Protein AF-A0A4P9X6G8-F1 (afdb_monomer)

pLDDT: mean 70.04, std 18.41, range [36.28, 94.75]

Nearest PDB structures (foldseek):
  6ixv-assembly3_C  TM=3.969E-01  e=9.602E+00  Homo sapiens

Foldseek 3Di:
DVVVVVVVVVVVLVVLLVVLVVLLVVLVVLLVVLPPPPPPDDDDPDDDPDDPPDCDDPVVVVVVNVVSVVSNVVSVVSNVVSVVSVVVSVVVVVVVVVVVVVVVVVVVVVVVVVVVVVVVVVVVVVVVVVVVVVVVVVVVVVVVVVVVPPDDDDDDDDPDDDDDDDPDDDDDDDDPDDPDDDDDDDDDDDDDDDDDDDDDD

Radius of gyration: 44.75 Å; Cα contacts (8 Å, |Δi|>4): 32; chains: 1; bounding box: 105×64×123 Å

Sequence (201 aa):
MAATSALVVEEDYNKRLDLEMDALEANLGTLLRAAQPTTTPSAPAAAGFARAAAAGPVLKAPLALEADRYQATVAASNLVRAAEQLLALTSELKEALVLNDFARLNGVLYRRAHATRQALAARARSAHALTATLGAVETLLAATTGSTGAGAGAIAGVQCMAAPPAPSPSPSPSAAADADADADAVMADADAPPPPSASTA

Structure (mmCIF, N/CA/C/O backbone):
data_AF-A0A4P9X6G8-F1
#
_entry.id   AF-A0A4P9X6G8-F1
#
loop_
_atom_site.group_PDB
_atom_site.id
_atom_site.type_symbol
_atom_site.label_atom_id
_atom_site.label_alt_id
_atom_site.label_comp_id
_atom_site.label_asym_id
_atom_site.label_entity_id
_atom_site.label_seq_id
_atom_site.pdbx_PDB_ins_code
_atom_site.Cartn_x
_atom_site.Cartn_y
_atom_site.Cartn_z
_atom_site.occupancy
_atom_site.B_iso_or_equiv
_atom_site.auth_seq_id
_atom_site.auth_comp_id
_atom_site.auth_asym_id
_atom_site.auth_atom_id
_atom_site.pdbx_PDB_model_num
ATOM 1 N N . MET A 1 1 ? -1.910 -10.323 -17.521 1.00 45.28 1 MET A N 1
ATOM 2 C CA . MET A 1 1 ? -2.049 -10.998 -16.213 1.00 45.28 1 MET A CA 1
ATOM 3 C C . MET A 1 1 ? -1.747 -10.111 -14.998 1.00 45.28 1 MET A C 1
ATOM 5 O O . MET A 1 1 ? -2.287 -10.407 -13.953 1.00 45.28 1 MET A O 1
ATOM 9 N N . ALA A 1 2 ? -0.986 -9.008 -15.091 1.00 48.62 2 ALA A N 1
ATOM 10 C CA . ALA A 1 2 ? -0.702 -8.153 -13.920 1.00 48.62 2 ALA A CA 1
ATOM 11 C C . ALA A 1 2 ? -1.894 -7.306 -13.401 1.00 48.62 2 ALA A C 1
ATOM 13 O O . ALA A 1 2 ? -1.936 -6.962 -12.226 1.00 48.62 2 ALA A O 1
ATOM 14 N N . ALA A 1 3 ? -2.869 -6.972 -14.257 1.00 47.41 3 ALA A N 1
ATOM 15 C CA . ALA A 1 3 ? -3.997 -6.109 -13.885 1.00 47.41 3 ALA A CA 1
ATOM 16 C C . ALA A 1 3 ? -5.021 -6.796 -12.964 1.00 47.41 3 ALA A C 1
ATOM 18 O O . ALA A 1 3 ? -5.602 -6.146 -12.105 1.00 47.41 3 ALA A O 1
ATOM 19 N N . THR A 1 4 ? -5.216 -8.110 -13.108 1.00 44.41 4 THR A N 1
ATOM 20 C CA . THR A 1 4 ? -6.119 -8.893 -12.254 1.00 44.41 4 THR A CA 1
ATOM 21 C C . THR A 1 4 ? -5.565 -9.067 -10.842 1.00 44.41 4 THR A C 1
ATOM 23 O O . THR A 1 4 ? -6.327 -8.999 -9.888 1.00 44.41 4 THR A O 1
ATOM 26 N N . SER A 1 5 ? -4.246 -9.212 -10.681 1.00 55.38 5 SER A N 1
ATOM 27 C CA . SER A 1 5 ? -3.618 -9.311 -9.356 1.00 55.38 5 SER A CA 1
ATOM 28 C C . SER A 1 5 ? -3.676 -7.998 -8.571 1.00 55.38 5 SER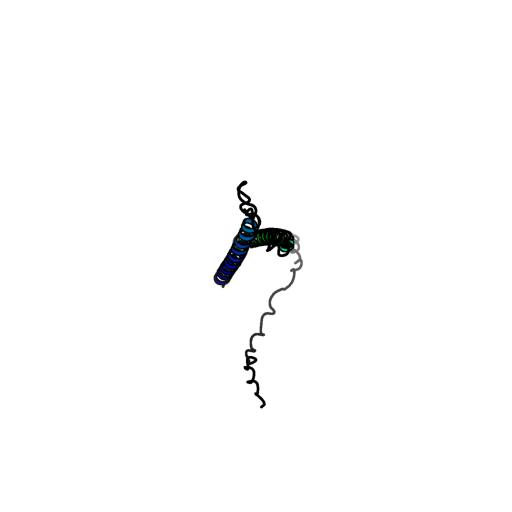 A C 1
ATOM 30 O O . SER A 1 5 ? -3.867 -8.031 -7.364 1.00 55.38 5 SER A O 1
ATOM 32 N N . ALA A 1 6 ? -3.557 -6.844 -9.237 1.00 58.62 6 ALA A N 1
ATOM 33 C CA . ALA A 1 6 ? -3.657 -5.540 -8.573 1.00 58.62 6 ALA A CA 1
ATOM 34 C C . ALA A 1 6 ? -5.071 -5.260 -8.031 1.00 58.62 6 ALA A C 1
ATOM 36 O O . ALA A 1 6 ? -5.212 -4.732 -6.934 1.00 58.62 6 ALA A O 1
ATOM 37 N N . LEU A 1 7 ? -6.101 -5.673 -8.776 1.00 59.59 7 LEU A N 1
ATOM 38 C CA . LEU A 1 7 ? -7.505 -5.488 -8.402 1.00 59.59 7 LEU A CA 1
ATOM 39 C C . LEU A 1 7 ? -7.901 -6.366 -7.202 1.00 59.59 7 LEU A C 1
ATOM 41 O O . LEU A 1 7 ? -8.580 -5.898 -6.298 1.00 59.59 7 LEU A O 1
ATOM 45 N N . VAL A 1 8 ? -7.404 -7.608 -7.147 1.00 61.12 8 VAL A N 1
ATOM 46 C CA . VAL A 1 8 ? -7.610 -8.518 -6.001 1.00 61.12 8 VAL A CA 1
ATOM 47 C C . VAL A 1 8 ? -6.913 -7.996 -4.737 1.00 61.12 8 VAL A C 1
ATOM 49 O O . VAL A 1 8 ? -7.477 -8.064 -3.649 1.00 61.12 8 VAL A O 1
ATOM 52 N N . VAL A 1 9 ? -5.716 -7.413 -4.874 1.00 68.38 9 VAL A N 1
ATOM 53 C CA . VAL A 1 9 ? -4.982 -6.806 -3.749 1.00 68.38 9 VAL A CA 1
ATOM 54 C C . VAL A 1 9 ? -5.705 -5.571 -3.199 1.00 68.38 9 VAL A C 1
ATOM 56 O O . VAL A 1 9 ? -5.736 -5.375 -1.987 1.00 68.38 9 VAL A O 1
ATOM 59 N N . GLU A 1 10 ? -6.313 -4.757 -4.063 1.00 75.00 10 GLU A N 1
ATOM 60 C CA . GLU A 1 10 ? -7.112 -3.596 -3.650 1.00 75.00 10 GLU A CA 1
ATOM 61 C C . GLU A 1 10 ? -8.388 -4.019 -2.905 1.00 75.00 10 GLU A C 1
ATOM 63 O O . GLU A 1 10 ? -8.716 -3.462 -1.858 1.00 75.00 10 GLU A O 1
ATOM 68 N N . GLU A 1 11 ? -9.077 -5.053 -3.393 1.00 77.00 11 GLU A N 1
ATOM 69 C CA . GLU A 1 11 ? -10.306 -5.563 -2.780 1.00 77.00 11 GLU A CA 1
ATOM 70 C C . GLU A 1 11 ? -10.058 -6.169 -1.389 1.00 77.00 11 GLU A C 1
ATOM 72 O O . GLU A 1 11 ? -10.833 -5.935 -0.461 1.00 77.00 11 GLU A O 1
ATOM 77 N N . ASP A 1 12 ? -8.958 -6.902 -1.207 1.00 78.88 12 ASP A N 1
ATOM 78 C CA . ASP A 1 12 ? -8.589 -7.471 0.094 1.00 78.88 12 ASP A CA 1
ATOM 79 C C . ASP A 1 12 ? -8.035 -6.422 1.070 1.00 78.88 12 ASP A C 1
ATOM 81 O O . ASP A 1 12 ? -8.256 -6.528 2.281 1.00 78.88 12 ASP A O 1
ATOM 85 N N . TYR A 1 13 ? -7.373 -5.377 0.564 1.00 84.31 13 TYR A N 1
ATOM 86 C CA . TYR A 1 13 ? -6.969 -4.228 1.374 1.00 84.31 13 TYR A CA 1
ATOM 87 C C . TYR A 1 13 ? -8.185 -3.481 1.924 1.00 84.31 13 TYR A C 1
ATOM 89 O O . TYR A 1 13 ? -8.250 -3.226 3.126 1.00 84.31 13 TYR A O 1
ATOM 97 N N . ASN A 1 14 ? -9.166 -3.191 1.066 1.00 84.25 14 ASN A N 1
ATOM 98 C CA . ASN A 1 14 ? -10.389 -2.495 1.459 1.00 84.25 14 ASN A CA 1
ATOM 99 C C . ASN A 1 14 ? -11.172 -3.298 2.506 1.00 84.25 14 ASN A C 1
ATOM 101 O O . ASN A 1 14 ? -11.525 -2.750 3.544 1.00 84.25 14 ASN A O 1
ATOM 105 N N . LYS A 1 15 ? -11.320 -4.619 2.321 1.00 88.44 15 LYS A N 1
ATOM 106 C CA . LYS A 1 15 ? -11.944 -5.494 3.333 1.00 88.44 15 LYS A CA 1
ATOM 107 C C . LYS A 1 15 ? -11.220 -5.442 4.679 1.00 88.44 15 LYS A C 1
ATOM 109 O O . LYS A 1 15 ? -11.869 -5.393 5.719 1.00 88.44 15 LYS A O 1
ATOM 114 N N . ARG A 1 16 ? -9.880 -5.487 4.684 1.00 84.12 16 ARG A N 1
ATOM 115 C CA . ARG A 1 16 ? -9.090 -5.392 5.927 1.00 84.12 16 ARG A CA 1
ATOM 116 C C . ARG A 1 16 ? -9.256 -4.020 6.580 1.00 84.12 16 ARG A C 1
ATOM 118 O O . ARG A 1 16 ? -9.387 -3.957 7.794 1.00 84.12 16 ARG A O 1
ATOM 125 N N . LEU A 1 17 ? -9.271 -2.946 5.796 1.00 87.88 17 LEU A N 1
ATOM 126 C CA . LEU A 1 17 ? -9.454 -1.587 6.298 1.00 87.88 17 LEU A CA 1
ATOM 127 C C . LEU A 1 17 ? -10.836 -1.402 6.938 1.00 87.88 17 LEU A C 1
ATOM 129 O O . LEU A 1 17 ? -10.910 -0.892 8.055 1.00 87.88 17 LEU A O 1
ATOM 133 N N . ASP A 1 18 ? -11.892 -1.880 6.280 1.00 89.50 18 ASP A N 1
ATOM 134 C CA . ASP A 1 18 ? -13.263 -1.831 6.797 1.00 89.50 18 ASP A CA 1
ATOM 135 C C . ASP A 1 18 ? -13.386 -2.604 8.121 1.00 89.50 18 ASP A C 1
ATOM 137 O O . ASP A 1 18 ? -13.906 -2.078 9.102 1.00 89.50 18 ASP A O 1
ATOM 141 N N . LEU A 1 19 ? -12.810 -3.811 8.201 1.00 88.81 19 LEU A N 1
ATOM 142 C CA . LEU A 1 19 ? -12.812 -4.621 9.427 1.00 88.81 19 LEU A CA 1
ATOM 143 C C . LEU A 1 19 ? -12.118 -3.928 10.609 1.00 88.81 19 LEU A C 1
ATOM 145 O O . LEU A 1 19 ? -12.612 -3.985 11.737 1.00 88.81 19 LEU A O 1
ATOM 149 N N . GLU A 1 20 ? -10.971 -3.289 10.374 1.00 87.88 20 GLU A N 1
ATOM 150 C CA . GLU A 1 20 ? -10.247 -2.578 11.434 1.00 87.88 20 GLU A CA 1
ATOM 151 C C . GLU A 1 20 ? -10.960 -1.276 11.839 1.00 87.88 20 GLU A C 1
ATOM 153 O O . GLU A 1 20 ? -10.955 -0.909 13.018 1.00 87.88 20 GLU A O 1
ATOM 158 N N . MET A 1 21 ? -11.624 -0.592 10.900 1.00 88.56 21 MET A N 1
ATOM 159 C CA . MET A 1 21 ? -12.467 0.568 11.207 1.00 88.56 21 MET A CA 1
ATOM 160 C C . MET A 1 21 ? -13.690 0.182 12.047 1.00 88.56 21 MET A C 1
ATOM 162 O O . MET A 1 21 ? -13.924 0.804 13.086 1.00 88.56 21 MET A O 1
ATOM 166 N N . ASP A 1 22 ? -14.398 -0.886 11.680 1.00 91.19 22 ASP A N 1
ATOM 167 C CA . ASP A 1 22 ? -15.524 -1.419 12.456 1.00 91.19 22 ASP A CA 1
ATOM 168 C C . ASP A 1 22 ? -15.085 -1.815 13.876 1.00 91.19 22 ASP A C 1
ATOM 170 O O . ASP A 1 22 ? -15.770 -1.536 14.869 1.00 91.19 22 ASP A O 1
ATOM 174 N N . ALA A 1 23 ? -13.903 -2.431 14.001 1.00 82.38 23 ALA A N 1
ATOM 17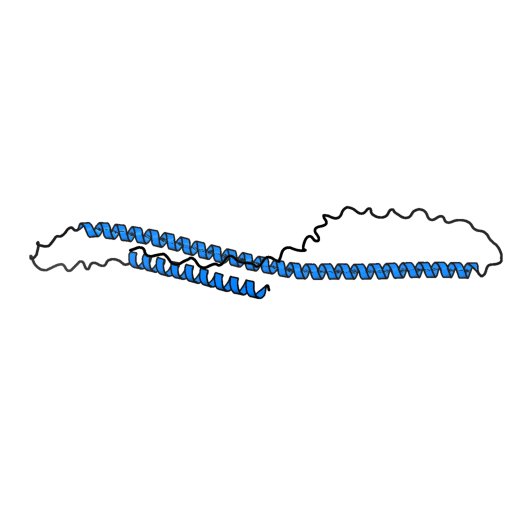5 C CA . ALA A 1 23 ? -13.327 -2.791 15.290 1.00 82.38 23 ALA A CA 1
ATOM 176 C C . ALA A 1 23 ? -13.007 -1.554 16.146 1.00 82.38 23 ALA A C 1
ATOM 178 O O . ALA A 1 23 ? -13.266 -1.559 17.356 1.00 82.38 23 ALA A O 1
ATOM 179 N N . LEU A 1 24 ? -12.473 -0.481 15.555 1.00 87.88 24 LEU A N 1
ATOM 180 C CA . LEU A 1 24 ? -12.241 0.780 16.266 1.00 87.88 24 LEU A CA 1
ATOM 181 C C . LEU A 1 24 ? -13.550 1.397 16.759 1.00 87.88 24 LEU A C 1
ATOM 183 O O . LEU A 1 24 ? -13.638 1.765 17.934 1.00 87.88 24 LEU A O 1
ATOM 187 N N . GLU A 1 25 ? -14.568 1.476 15.905 1.00 88.50 25 GLU A N 1
ATOM 188 C CA . GLU A 1 25 ? -15.868 2.053 16.255 1.00 88.50 25 GLU A CA 1
ATOM 189 C C . GLU A 1 25 ? -16.554 1.274 17.384 1.00 88.50 25 GLU A C 1
ATOM 191 O O . GLU A 1 25 ? -17.015 1.865 18.370 1.00 88.50 25 GLU A O 1
ATOM 196 N N . ALA A 1 26 ? -16.552 -0.059 17.304 1.00 86.56 26 ALA A N 1
ATOM 197 C CA . ALA A 1 26 ? -17.137 -0.920 18.328 1.00 86.56 26 ALA A CA 1
ATOM 198 C C . ALA A 1 26 ? -16.421 -0.789 19.688 1.00 86.56 26 ALA A C 1
ATOM 200 O O . ALA A 1 26 ? -17.069 -0.686 20.741 1.00 86.56 26 ALA A O 1
ATOM 201 N N . ASN A 1 27 ? -15.084 -0.752 19.688 1.00 84.31 27 ASN A N 1
ATOM 202 C CA . ASN A 1 27 ? -14.293 -0.612 20.913 1.00 84.31 27 ASN A CA 1
ATOM 203 C C . ASN A 1 27 ? -14.422 0.794 21.522 1.00 84.31 27 ASN A C 1
ATOM 205 O O . ASN A 1 27 ? -14.565 0.925 22.743 1.00 84.31 27 ASN A O 1
ATOM 209 N N . LEU A 1 28 ? -14.457 1.844 20.695 1.00 87.56 28 LEU A N 1
ATOM 210 C CA . LEU A 1 28 ? -14.685 3.216 21.151 1.00 87.56 28 LEU A CA 1
ATOM 211 C C . LEU A 1 28 ? -16.093 3.375 21.744 1.00 87.56 28 LEU A C 1
ATOM 213 O O . LEU A 1 28 ? -16.253 3.972 22.808 1.00 87.56 28 LEU A O 1
ATOM 217 N N . GLY A 1 29 ? -17.110 2.782 21.113 1.00 86.25 29 GLY A N 1
ATOM 218 C CA . GLY A 1 29 ? -18.475 2.756 21.639 1.00 86.25 29 GLY A CA 1
ATOM 219 C C . GLY A 1 29 ? -18.575 2.052 22.996 1.00 86.25 29 GLY A C 1
ATOM 220 O O . GLY A 1 29 ? -19.311 2.500 23.879 1.00 86.25 29 GLY A O 1
ATOM 221 N N . THR A 1 30 ? -17.792 0.990 23.197 1.00 85.38 30 THR A N 1
ATOM 222 C CA . THR A 1 30 ? -17.709 0.268 24.478 1.00 85.38 30 THR A CA 1
ATOM 223 C C . THR A 1 30 ? -17.057 1.126 25.563 1.00 85.38 30 THR A C 1
ATOM 225 O O . THR A 1 30 ? -17.593 1.226 26.666 1.00 85.38 30 THR A O 1
ATOM 228 N N . LEU A 1 31 ? -15.964 1.822 25.237 1.00 86.00 31 LEU A N 1
ATOM 229 C CA . LEU A 1 31 ? -15.317 2.782 26.137 1.00 86.00 31 LEU A CA 1
ATOM 230 C C . LEU A 1 31 ? -16.241 3.939 26.515 1.00 86.00 31 LEU A C 1
ATOM 232 O O . LEU A 1 31 ? -16.342 4.282 27.690 1.00 86.00 31 LEU A O 1
ATOM 236 N N . LEU A 1 32 ? -16.945 4.519 25.541 1.00 86.00 32 LEU A N 1
ATOM 237 C CA . LEU A 1 32 ? -17.887 5.608 25.791 1.00 86.00 32 LEU A CA 1
ATOM 238 C C . LEU A 1 32 ? -19.040 5.155 26.685 1.00 86.00 32 LEU A C 1
ATOM 240 O O . LEU A 1 32 ? -19.426 5.895 27.584 1.00 86.00 32 LEU A O 1
ATOM 244 N N . ARG A 1 33 ? -19.559 3.938 26.486 1.00 85.19 33 ARG A N 1
ATOM 245 C CA . ARG A 1 33 ? -20.609 3.363 27.336 1.00 85.19 33 ARG A CA 1
ATOM 246 C C . ARG A 1 33 ? -20.115 3.105 28.760 1.00 85.19 33 ARG A C 1
ATOM 248 O O . ARG A 1 33 ? -20.834 3.432 29.695 1.00 85.19 33 ARG A O 1
ATOM 255 N N . ALA A 1 34 ? -18.897 2.589 28.921 1.00 78.94 34 ALA A N 1
ATOM 256 C CA . ALA A 1 34 ? -18.274 2.395 30.233 1.00 78.94 34 ALA A CA 1
ATOM 257 C C . ALA A 1 34 ? -17.932 3.726 30.932 1.00 78.94 34 ALA A C 1
ATOM 259 O O . ALA A 1 34 ? -17.909 3.800 32.157 1.00 78.94 34 ALA A O 1
ATOM 260 N N . ALA A 1 35 ? -17.679 4.788 30.161 1.00 75.94 35 ALA A N 1
ATOM 261 C CA . ALA A 1 35 ? -17.396 6.127 30.670 1.00 75.94 35 ALA A CA 1
ATOM 262 C C . ALA A 1 35 ? -18.660 6.955 30.964 1.00 75.94 35 ALA A C 1
ATOM 264 O O . ALA A 1 35 ? -18.551 8.020 31.577 1.00 75.94 35 ALA A O 1
ATOM 265 N N . GLN A 1 36 ? -19.851 6.508 30.537 1.00 79.19 36 GLN A N 1
ATOM 266 C CA . GLN A 1 36 ? -21.086 7.193 30.903 1.00 79.19 36 GLN A CA 1
ATOM 267 C C . GLN A 1 36 ? -21.266 7.098 32.419 1.00 79.19 36 GLN A C 1
ATOM 269 O O . GLN A 1 36 ? -21.272 5.995 32.968 1.00 79.19 36 GLN A O 1
ATOM 274 N N . PRO A 1 37 ? -21.427 8.232 33.121 1.00 61.25 37 PRO A N 1
ATOM 275 C CA . PRO A 1 37 ? -21.688 8.189 34.543 1.00 61.25 37 PRO A CA 1
ATOM 276 C C . PRO A 1 37 ? -23.009 7.450 34.737 1.00 61.25 37 PRO A C 1
ATOM 278 O O . PRO A 1 37 ? -24.053 7.903 34.257 1.00 61.25 37 PRO A O 1
ATOM 281 N N . THR A 1 38 ? -22.974 6.321 35.446 1.00 56.62 38 THR A N 1
ATOM 282 C CA . THR A 1 38 ? -24.163 5.703 36.032 1.00 56.62 38 THR A CA 1
ATOM 283 C C . THR A 1 38 ? -24.776 6.721 36.983 1.00 56.62 38 THR A C 1
ATOM 285 O O . THR A 1 38 ? -24.480 6.767 38.175 1.00 56.62 38 THR A O 1
ATOM 288 N N . THR A 1 39 ? -25.596 7.606 36.430 1.00 47.50 39 THR A N 1
ATOM 289 C CA . THR A 1 39 ? -26.437 8.538 37.159 1.00 47.50 39 THR A CA 1
ATOM 290 C C . THR A 1 39 ? -27.547 7.710 37.784 1.00 47.50 39 THR A C 1
ATOM 292 O O . THR A 1 39 ? -28.665 7.638 37.294 1.00 47.50 39 THR A O 1
ATOM 295 N N . THR A 1 40 ? -27.243 7.037 38.892 1.00 43.47 40 THR A N 1
ATOM 296 C CA . THR A 1 40 ? -28.274 6.773 39.890 1.00 43.47 40 THR A CA 1
ATOM 297 C C . THR A 1 40 ? -28.762 8.137 40.379 1.00 43.47 40 THR A C 1
ATOM 299 O O . THR A 1 40 ? -27.952 8.869 40.957 1.00 43.47 40 THR A O 1
ATOM 302 N N . PRO A 1 41 ? -30.034 8.523 40.165 1.00 41.59 41 PRO A N 1
ATOM 303 C CA . PRO A 1 41 ? -30.576 9.726 40.774 1.00 41.59 41 PRO A CA 1
ATOM 304 C C . PRO A 1 41 ? -30.694 9.506 42.290 1.00 41.59 41 PRO A C 1
ATOM 306 O O . PRO A 1 41 ? -31.688 9.001 42.798 1.00 41.59 41 PRO A O 1
ATOM 309 N N . SER A 1 42 ? -29.639 9.864 43.016 1.00 47.47 42 SER A N 1
ATOM 310 C CA . SER A 1 42 ? -29.684 10.273 44.420 1.00 47.47 42 SER A CA 1
ATOM 311 C C . SER A 1 42 ? -29.684 11.806 44.368 1.00 47.47 42 SER A C 1
ATOM 313 O O . SER A 1 42 ? -28.730 12.377 43.856 1.00 47.47 42 SER A O 1
ATOM 315 N N . ALA A 1 43 ? -30.716 12.569 44.724 1.00 43.97 43 ALA A N 1
ATOM 316 C CA . ALA A 1 43 ? -31.787 12.392 45.697 1.00 43.97 43 ALA A CA 1
ATOM 317 C C . ALA A 1 43 ? -33.031 13.233 45.286 1.00 43.97 43 ALA A C 1
ATOM 319 O O . ALA A 1 43 ? -32.997 13.936 44.275 1.00 43.97 43 ALA A O 1
ATOM 320 N N . PRO A 1 44 ? -34.088 13.269 46.116 1.00 44.09 44 PRO A N 1
ATOM 321 C CA . PRO A 1 44 ? -34.189 14.474 46.937 1.00 44.09 44 PRO A CA 1
ATOM 322 C C . PRO A 1 44 ? -34.264 14.140 48.427 1.00 44.09 44 PRO A C 1
ATOM 324 O O . PRO A 1 44 ? -34.906 13.184 48.860 1.00 44.09 44 PRO A O 1
ATOM 327 N N . ALA A 1 45 ? -33.584 14.961 49.222 1.00 52.00 45 ALA A N 1
ATOM 328 C CA . ALA A 1 45 ? -33.830 15.056 50.648 1.00 52.00 45 ALA A CA 1
ATOM 329 C C . ALA A 1 45 ? -35.307 15.427 50.890 1.00 52.00 45 ALA A C 1
ATOM 331 O O . ALA A 1 45 ? -35.847 16.275 50.185 1.00 52.00 45 ALA A O 1
ATOM 332 N N . ALA A 1 46 ? -35.899 14.825 51.926 1.00 47.53 46 ALA A N 1
ATOM 333 C CA . ALA A 1 46 ? -37.264 15.008 52.436 1.00 47.53 46 ALA A CA 1
ATOM 334 C C . ALA A 1 46 ? -38.379 14.165 51.779 1.00 47.53 46 ALA A C 1
ATOM 336 O O . ALA A 1 46 ? -39.085 14.626 50.892 1.00 47.53 46 ALA A O 1
ATOM 337 N N . ALA A 1 47 ? -38.613 12.964 52.327 1.00 42.47 47 ALA A N 1
ATOM 338 C CA . ALA A 1 47 ? -39.917 12.559 52.873 1.00 42.47 47 ALA A CA 1
ATOM 339 C C . ALA A 1 47 ? -39.873 11.123 53.433 1.00 42.47 47 ALA A C 1
ATOM 341 O O . ALA A 1 47 ? -39.591 10.176 52.710 1.00 42.47 47 ALA A O 1
ATOM 342 N N . GLY A 1 48 ? -40.259 10.971 54.703 1.00 36.28 48 GLY A N 1
ATOM 343 C CA . GLY A 1 48 ? -41.042 9.817 55.150 1.00 36.28 48 GLY A CA 1
ATOM 344 C C . GLY A 1 48 ? -40.285 8.570 55.610 1.00 36.28 48 GLY A C 1
ATOM 345 O O . GLY A 1 48 ? -39.795 7.771 54.822 1.00 36.28 48 GLY A O 1
ATOM 346 N N . PHE A 1 49 ? -40.333 8.334 56.920 1.00 42.22 49 PHE A N 1
ATOM 347 C CA . PHE A 1 49 ? -40.210 7.017 57.536 1.00 42.22 49 PHE A CA 1
ATOM 348 C C . PHE A 1 49 ? -41.204 6.020 56.910 1.00 42.22 49 PHE A C 1
ATOM 350 O O . PHE A 1 49 ? -42.351 5.962 57.338 1.00 42.22 49 PHE A O 1
ATOM 357 N N . ALA A 1 50 ? -40.793 5.215 55.930 1.00 46.41 50 ALA A N 1
ATOM 358 C CA . ALA A 1 50 ? -41.396 3.907 55.668 1.00 46.41 50 ALA A CA 1
ATOM 359 C C . ALA A 1 50 ? -40.554 3.105 54.670 1.00 46.41 50 ALA A C 1
ATOM 361 O O . ALA A 1 50 ? -40.262 3.574 53.575 1.00 46.41 50 ALA A O 1
ATOM 362 N N . ARG A 1 51 ? -40.297 1.842 55.038 1.00 39.75 51 ARG A N 1
ATOM 363 C CA . ARG A 1 51 ? -39.811 0.724 54.202 1.00 39.75 51 ARG A CA 1
ATOM 364 C C . ARG A 1 51 ? -38.333 0.338 54.338 1.00 39.75 51 ARG A C 1
ATOM 366 O O . ARG A 1 51 ? -37.636 0.083 53.364 1.00 39.75 51 ARG A O 1
ATOM 373 N N . ALA A 1 52 ? -37.915 0.107 55.581 1.00 39.22 52 ALA A N 1
ATOM 374 C CA . ALA A 1 52 ? -36.876 -0.872 55.897 1.00 39.22 52 ALA A CA 1
ATOM 375 C C . ALA A 1 52 ? -37.444 -2.304 55.768 1.00 39.22 52 ALA A C 1
ATOM 377 O O . ALA A 1 52 ? -37.783 -2.925 56.768 1.00 39.22 52 ALA A O 1
ATOM 378 N N . ALA A 1 53 ? -37.632 -2.802 54.541 1.00 43.00 53 ALA A N 1
ATOM 379 C CA . ALA A 1 53 ? -37.992 -4.207 54.286 1.00 43.00 53 ALA A CA 1
ATOM 380 C C . ALA A 1 53 ? -37.794 -4.587 52.804 1.00 43.00 53 ALA A C 1
ATOM 382 O O . ALA A 1 53 ? -38.761 -4.923 52.130 1.00 43.00 53 ALA A O 1
ATOM 383 N N . ALA A 1 54 ? -36.571 -4.461 52.271 1.00 42.72 54 ALA A N 1
ATOM 384 C CA . ALA A 1 54 ? -36.140 -5.127 51.024 1.00 42.72 54 ALA A CA 1
ATOM 385 C C . ALA A 1 54 ? -34.628 -4.947 50.748 1.00 42.72 54 ALA A C 1
ATOM 387 O O . ALA A 1 54 ? -34.216 -4.832 49.596 1.00 42.72 54 ALA A O 1
ATOM 388 N N . ALA A 1 55 ? -33.779 -4.888 51.780 1.00 46.31 55 ALA A N 1
ATOM 389 C CA . ALA A 1 55 ? -32.328 -4.847 51.584 1.00 46.31 55 ALA A CA 1
ATOM 390 C C . ALA A 1 55 ? -31.810 -6.249 51.205 1.00 46.31 55 ALA A C 1
ATOM 392 O O . ALA A 1 55 ? -31.274 -6.980 52.033 1.00 46.31 55 ALA A O 1
ATOM 393 N N . GLY A 1 56 ? -32.022 -6.635 49.944 1.00 44.84 56 GLY A N 1
ATOM 394 C CA . GLY A 1 56 ? -31.217 -7.658 49.276 1.00 44.84 56 GLY A CA 1
ATOM 395 C C . GLY A 1 56 ? -29.775 -7.157 49.090 1.00 44.84 56 GLY A C 1
ATOM 396 O O . GLY A 1 56 ? -29.539 -5.948 49.125 1.00 44.84 56 GLY A O 1
ATOM 397 N N . PRO A 1 57 ? -28.788 -8.052 48.931 1.00 44.56 57 PRO A N 1
ATOM 398 C CA . PRO A 1 57 ? -27.387 -7.729 49.167 1.00 44.56 57 PRO A CA 1
ATOM 399 C C . PRO A 1 57 ? -26.867 -6.688 48.167 1.00 44.56 57 PRO A C 1
ATOM 401 O O . PRO A 1 57 ? -26.832 -6.915 46.958 1.00 44.56 57 PRO A O 1
ATOM 404 N N . VAL A 1 58 ? -26.372 -5.573 48.709 1.00 55.19 58 VAL A N 1
ATOM 405 C CA . VAL A 1 58 ? -25.715 -4.436 48.029 1.00 55.19 58 VAL A CA 1
ATOM 406 C C . VAL A 1 58 ? -24.365 -4.830 47.380 1.00 55.19 58 VAL A C 1
ATOM 408 O O . VAL A 1 58 ? -23.673 -4.015 46.783 1.00 55.19 58 VAL A O 1
ATOM 411 N N . LEU A 1 59 ? -24.004 -6.117 47.411 1.00 51.09 59 LEU A N 1
ATOM 412 C CA . LEU A 1 59 ? -22.758 -6.668 46.865 1.00 51.09 59 LEU A CA 1
ATOM 413 C C . LEU A 1 59 ? -22.685 -6.667 45.326 1.00 51.09 59 LEU A C 1
ATOM 415 O O . LEU A 1 59 ? -21.606 -6.854 44.775 1.00 51.09 59 LEU A O 1
ATOM 419 N N . LYS A 1 60 ? -23.797 -6.434 44.613 1.00 53.62 60 LYS A N 1
ATOM 420 C CA . LYS A 1 60 ? -23.802 -6.371 43.137 1.00 53.62 60 LYS A CA 1
ATOM 421 C C . LYS A 1 60 ? -23.180 -5.086 42.574 1.00 53.62 60 LYS A C 1
ATOM 423 O O . LYS A 1 60 ? -22.654 -5.118 41.470 1.00 53.62 60 LYS A O 1
ATOM 428 N N . ALA A 1 61 ? -23.213 -3.983 43.324 1.00 59.47 61 ALA A N 1
ATOM 429 C CA . ALA A 1 61 ? -22.681 -2.691 42.884 1.00 59.47 61 ALA A CA 1
ATOM 430 C C . ALA A 1 61 ? -21.142 -2.657 42.727 1.00 59.47 61 ALA A C 1
ATOM 432 O O . ALA A 1 61 ? -20.682 -2.213 41.677 1.00 59.47 61 ALA A O 1
ATOM 433 N N . PRO A 1 62 ? -20.329 -3.148 43.688 1.00 61.94 62 PRO A N 1
ATOM 434 C CA . PRO A 1 62 ? -18.873 -3.154 43.519 1.00 61.94 62 PRO A CA 1
ATOM 435 C C . PRO A 1 62 ? -18.405 -4.133 42.432 1.00 61.94 62 PRO A C 1
ATOM 437 O O . PRO A 1 62 ? -17.496 -3.811 41.678 1.00 61.94 62 PRO A O 1
ATOM 440 N N . LEU A 1 63 ? -19.064 -5.290 42.293 1.00 68.88 63 LEU A N 1
ATOM 441 C CA . LEU A 1 63 ? -18.763 -6.271 41.239 1.00 68.88 63 LEU A CA 1
ATOM 442 C C . LEU A 1 63 ? -19.080 -5.745 39.830 1.00 68.88 63 LEU A C 1
ATOM 444 O O . LEU A 1 63 ? -18.343 -6.045 38.896 1.00 68.88 63 LEU A O 1
ATOM 448 N N . ALA A 1 64 ? -20.148 -4.956 39.678 1.00 72.19 64 ALA A N 1
ATOM 449 C CA . ALA A 1 64 ? -20.489 -4.316 38.407 1.00 72.19 64 ALA A CA 1
ATOM 450 C C . ALA A 1 64 ? -19.453 -3.253 38.006 1.00 72.19 64 ALA A C 1
ATOM 452 O O . ALA A 1 64 ? -18.981 -3.262 36.877 1.00 72.19 64 ALA A O 1
ATOM 453 N N . LEU A 1 65 ? -19.023 -2.411 38.953 1.00 77.75 65 LEU A N 1
ATOM 454 C CA . LEU A 1 65 ? -18.000 -1.388 38.712 1.00 77.75 65 LEU A CA 1
ATOM 455 C C . LEU A 1 65 ? -16.643 -2.000 38.323 1.00 77.75 65 LEU A C 1
ATOM 457 O O . LEU A 1 65 ? -15.955 -1.498 37.435 1.00 77.75 65 LEU A O 1
ATOM 461 N N . GLU A 1 66 ? -16.250 -3.088 38.988 1.00 79.75 66 GLU A N 1
ATOM 462 C CA . GLU A 1 66 ? -15.021 -3.814 38.664 1.00 79.75 66 GLU A CA 1
ATOM 463 C C . GLU A 1 66 ? -15.103 -4.410 37.247 1.00 79.75 66 GLU A C 1
ATOM 465 O O . GLU A 1 66 ? -14.168 -4.265 36.460 1.00 79.75 66 GLU A O 1
ATOM 470 N N . ALA A 1 67 ? -16.242 -5.018 36.890 1.00 80.44 67 ALA A N 1
ATOM 471 C CA . ALA A 1 67 ? -16.484 -5.571 35.559 1.00 80.44 67 ALA A CA 1
ATOM 472 C C . ALA A 1 67 ? -16.451 -4.496 34.458 1.00 80.44 67 ALA A C 1
ATOM 474 O O . ALA A 1 67 ? -15.803 -4.710 33.433 1.00 80.44 67 ALA A O 1
ATOM 475 N N . ASP A 1 68 ? -17.062 -3.331 34.685 1.00 79.94 68 ASP A N 1
ATOM 476 C CA . ASP A 1 68 ? -17.028 -2.201 33.747 1.00 79.94 68 ASP A CA 1
ATOM 477 C C . ASP A 1 68 ? -15.596 -1.686 33.546 1.00 79.94 68 ASP A C 1
ATOM 479 O O . ASP A 1 68 ? -15.176 -1.394 32.423 1.00 79.94 68 ASP A O 1
ATOM 483 N N . ARG A 1 69 ? -14.796 -1.649 34.620 1.00 83.44 69 ARG A N 1
ATOM 484 C CA . ARG A 1 69 ? -13.382 -1.262 34.549 1.00 83.44 69 ARG A CA 1
ATOM 485 C C . ARG A 1 69 ? -12.555 -2.261 33.739 1.00 83.44 69 ARG A C 1
ATOM 487 O O . ARG A 1 69 ? -11.734 -1.832 32.931 1.00 83.44 69 ARG A O 1
ATOM 494 N N . TYR A 1 70 ? -12.777 -3.564 33.919 1.00 86.00 70 TYR A N 1
ATOM 495 C CA . TYR A 1 70 ? -12.133 -4.598 33.100 1.00 86.00 70 TYR A CA 1
ATOM 496 C C . TYR A 1 70 ? -12.562 -4.523 31.628 1.00 86.00 70 TYR A C 1
ATOM 498 O O . TYR A 1 70 ? -11.733 -4.684 30.736 1.00 86.00 70 TYR A O 1
ATOM 506 N N . GLN A 1 71 ? -13.835 -4.244 31.344 1.00 84.44 71 GLN A N 1
ATOM 507 C CA . GLN A 1 71 ? -14.300 -4.075 29.965 1.00 84.44 71 GLN A CA 1
ATOM 508 C C . GLN A 1 71 ? -13.683 -2.840 29.303 1.00 84.44 71 GLN A C 1
ATOM 510 O O . GLN A 1 71 ? -13.266 -2.912 28.148 1.00 84.44 71 GLN A O 1
ATOM 515 N N . ALA A 1 72 ? -13.554 -1.733 30.037 1.00 82.19 72 ALA A N 1
ATOM 516 C CA . ALA A 1 72 ? -12.909 -0.523 29.541 1.00 82.19 72 ALA A CA 1
ATOM 517 C C . ALA A 1 72 ? -11.421 -0.744 29.219 1.00 82.19 72 ALA A C 1
ATOM 519 O O . ALA A 1 72 ? -10.945 -0.277 28.184 1.00 82.19 72 ALA A O 1
ATOM 520 N N . THR A 1 73 ? -10.679 -1.475 30.061 1.00 88.06 73 THR A N 1
ATOM 521 C CA . THR A 1 73 ? -9.255 -1.755 29.801 1.00 88.06 73 THR A CA 1
ATOM 522 C C . THR A 1 73 ? -9.058 -2.669 28.595 1.00 88.06 73 THR A C 1
ATOM 524 O O . THR A 1 73 ? -8.181 -2.399 27.776 1.00 88.06 73 THR A O 1
ATOM 527 N N . VAL A 1 74 ? -9.901 -3.694 28.437 1.00 89.94 74 VAL A N 1
ATOM 528 C CA . VAL A 1 74 ? -9.881 -4.586 27.265 1.00 89.94 74 VAL A CA 1
ATOM 529 C C . VAL A 1 74 ? -10.259 -3.833 25.986 1.00 89.94 74 VAL A C 1
ATOM 531 O O . VAL A 1 74 ? -9.588 -3.972 24.962 1.00 89.94 74 VAL A O 1
ATOM 534 N N . ALA A 1 75 ? -11.292 -2.989 26.033 1.00 84.50 75 ALA A N 1
ATOM 535 C CA . ALA A 1 75 ? -11.685 -2.161 24.896 1.00 84.50 75 ALA A CA 1
ATOM 536 C C . ALA A 1 75 ? -10.563 -1.187 24.490 1.00 84.50 75 ALA A C 1
ATOM 538 O O . ALA A 1 75 ? -10.274 -1.046 23.303 1.00 84.50 75 ALA A O 1
ATOM 539 N N . ALA A 1 76 ? -9.871 -0.578 25.458 1.00 87.25 76 ALA A N 1
ATOM 540 C CA . ALA A 1 76 ? -8.723 0.286 25.192 1.00 87.25 76 ALA A CA 1
ATOM 541 C C . ALA A 1 76 ? -7.551 -0.473 24.552 1.00 87.25 76 ALA A C 1
ATOM 543 O O . ALA A 1 76 ? -6.973 0.014 23.582 1.00 87.25 76 ALA A O 1
ATOM 544 N N . SER A 1 77 ? -7.218 -1.676 25.036 1.00 91.44 77 SER A N 1
ATOM 545 C CA . SER A 1 77 ? -6.156 -2.488 24.426 1.00 91.44 77 SER A CA 1
ATOM 546 C C . SER A 1 77 ? -6.510 -2.937 23.009 1.00 91.44 77 SER A C 1
ATOM 548 O O . SER A 1 77 ? -5.651 -2.932 22.130 1.00 91.44 77 SER A O 1
ATOM 550 N N . ASN A 1 78 ? -7.776 -3.283 22.768 1.00 87.81 78 ASN A N 1
ATOM 551 C CA . ASN A 1 78 ? -8.247 -3.682 21.444 1.00 87.81 78 ASN A CA 1
ATOM 552 C C . ASN A 1 78 ? -8.254 -2.504 20.464 1.00 87.81 78 ASN A C 1
ATOM 554 O O . ASN A 1 78 ? -7.921 -2.689 19.298 1.00 87.81 78 ASN A O 1
ATOM 558 N N . LEU A 1 79 ? -8.557 -1.291 20.939 1.00 87.56 79 LEU A N 1
ATOM 559 C CA . LEU A 1 79 ? -8.455 -0.068 20.143 1.00 87.56 79 LEU A CA 1
ATOM 560 C C . LEU A 1 79 ? -7.010 0.182 19.704 1.00 87.56 79 LEU A C 1
ATOM 562 O O . LEU A 1 79 ? -6.759 0.419 18.525 1.00 87.56 79 LEU A O 1
ATOM 566 N N . VAL A 1 80 ? -6.055 0.093 20.636 1.00 91.75 80 VAL A N 1
ATOM 567 C CA . VAL A 1 80 ? -4.626 0.251 20.317 1.00 91.75 80 VAL A CA 1
ATOM 568 C C . VAL A 1 80 ? -4.189 -0.790 19.290 1.00 91.75 80 VAL A C 1
ATOM 570 O O . VAL A 1 80 ? -3.538 -0.439 18.312 1.00 91.75 80 VAL A O 1
ATOM 573 N N . ARG A 1 81 ? -4.614 -2.045 19.457 1.00 89.69 81 ARG A N 1
ATOM 574 C CA . ARG A 1 81 ? -4.305 -3.121 18.514 1.00 89.69 81 ARG A CA 1
ATOM 575 C C . ARG A 1 81 ? -4.866 -2.856 17.111 1.00 89.69 81 ARG A C 1
ATOM 577 O O . ARG A 1 81 ? -4.122 -2.983 16.145 1.00 89.69 81 ARG A O 1
ATOM 584 N N . ALA A 1 82 ? -6.121 -2.425 16.996 1.00 81.44 82 ALA A N 1
ATOM 585 C CA . ALA A 1 82 ? -6.714 -2.069 15.704 1.00 81.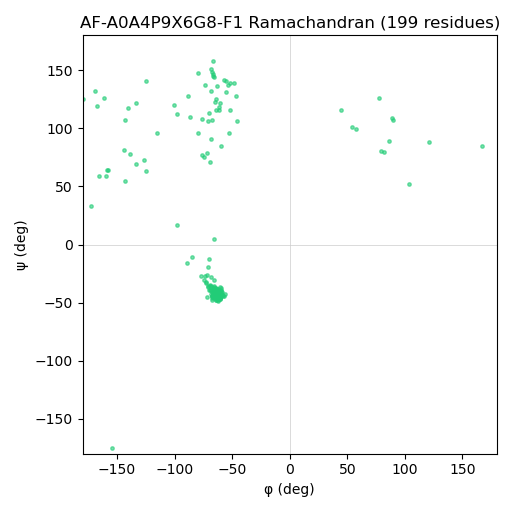44 82 ALA A CA 1
ATOM 586 C C . ALA A 1 82 ? -5.981 -0.878 15.051 1.00 81.44 82 ALA A C 1
ATOM 588 O O . ALA A 1 82 ? -5.712 -0.870 13.850 1.00 81.44 82 ALA A O 1
ATOM 589 N N . ALA A 1 83 ? -5.552 0.108 15.848 1.00 83.12 83 ALA A N 1
ATOM 590 C CA . ALA A 1 83 ? -4.732 1.215 15.357 1.00 83.12 83 ALA A CA 1
ATOM 591 C C . ALA A 1 83 ? -3.345 0.754 14.860 1.00 83.12 83 ALA A C 1
ATOM 593 O O . ALA A 1 83 ? -2.875 1.223 13.820 1.00 83.12 83 ALA A O 1
ATOM 594 N N . GLU A 1 84 ? -2.697 -0.182 15.558 1.00 89.00 84 GLU A N 1
ATOM 595 C CA . GLU A 1 84 ? -1.446 -0.813 15.112 1.00 89.00 84 GLU A CA 1
ATOM 596 C C . GLU A 1 84 ? -1.636 -1.597 13.805 1.00 89.00 84 GLU A C 1
ATOM 598 O O . GLU A 1 84 ? -0.790 -1.522 12.910 1.00 89.00 84 GLU A O 1
ATOM 603 N N . GLN A 1 85 ? -2.761 -2.301 13.654 1.00 88.06 85 GLN A N 1
ATOM 604 C CA . GLN A 1 85 ? -3.102 -3.038 12.435 1.00 88.06 85 GLN A CA 1
ATOM 605 C C . GLN A 1 85 ? -3.326 -2.098 11.241 1.00 88.06 85 GLN A C 1
ATOM 607 O O . GLN A 1 85 ? -2.813 -2.363 10.152 1.00 88.06 85 GLN A O 1
ATOM 612 N N . LEU A 1 86 ? -3.990 -0.955 11.444 1.00 85.69 86 LEU A N 1
ATOM 613 C CA . LEU A 1 86 ? -4.094 0.092 10.420 1.00 85.69 86 LEU A CA 1
ATOM 614 C C . LEU A 1 86 ? -2.723 0.666 10.041 1.00 85.69 86 LEU A C 1
ATOM 616 O O . LEU A 1 86 ? -2.429 0.847 8.859 1.00 85.69 86 LEU A O 1
ATOM 620 N N . LEU A 1 87 ? -1.850 0.921 11.018 1.00 87.88 87 LEU A N 1
ATOM 621 C CA . LEU A 1 87 ? -0.480 1.373 10.754 1.00 87.88 87 LEU A CA 1
ATOM 622 C C . LEU A 1 87 ? 0.303 0.350 9.917 1.00 87.88 87 LEU A C 1
ATOM 624 O O . LEU A 1 87 ? 0.966 0.744 8.953 1.00 87.88 87 LEU A O 1
ATOM 628 N N . ALA A 1 88 ? 0.174 -0.944 10.214 1.00 85.19 88 ALA A N 1
ATOM 629 C CA . ALA A 1 88 ? 0.772 -2.012 9.415 1.00 85.19 88 ALA A CA 1
ATOM 630 C C . ALA A 1 88 ? 0.241 -2.008 7.970 1.00 85.19 88 ALA A C 1
ATOM 632 O O . ALA A 1 88 ? 1.040 -1.970 7.034 1.00 85.19 88 ALA A O 1
ATOM 633 N N . LEU A 1 89 ? -1.081 -1.908 7.780 1.00 84.19 89 LEU A N 1
ATOM 634 C CA . LEU A 1 89 ? -1.709 -1.777 6.458 1.00 84.19 89 LEU A CA 1
ATOM 635 C C . LEU A 1 89 ? -1.174 -0.567 5.676 1.00 84.19 89 LEU A C 1
ATOM 637 O O . LEU A 1 89 ? -0.888 -0.668 4.482 1.00 84.19 89 LEU A O 1
ATOM 641 N N . THR A 1 90 ? -0.991 0.589 6.322 1.00 82.12 90 THR A N 1
ATOM 642 C CA . THR A 1 90 ? -0.401 1.756 5.639 1.00 82.12 90 THR A CA 1
ATOM 643 C C . THR A 1 90 ? 1.059 1.537 5.243 1.00 82.12 90 THR A C 1
ATOM 645 O O . THR A 1 90 ? 1.507 2.097 4.242 1.00 82.12 90 THR A O 1
ATOM 648 N N . SER A 1 91 ? 1.813 0.742 6.006 1.00 87.12 91 SER A N 1
ATOM 649 C CA . SER A 1 91 ? 3.193 0.384 5.672 1.00 87.12 91 SER A CA 1
ATOM 650 C C . SER A 1 91 ? 3.248 -0.581 4.487 1.00 87.12 91 SER A C 1
ATOM 652 O O . SER A 1 91 ? 4.017 -0.340 3.559 1.00 87.12 91 SER A O 1
ATOM 654 N N . GLU A 1 92 ? 2.394 -1.609 4.478 1.00 82.38 92 GLU A N 1
ATOM 655 C CA . GLU A 1 92 ? 2.254 -2.565 3.366 1.00 82.38 92 GLU A CA 1
ATOM 656 C C . GLU A 1 92 ? 1.906 -1.837 2.053 1.00 82.38 92 GLU A C 1
ATOM 658 O O . GLU A 1 92 ? 2.533 -2.062 1.016 1.00 82.38 92 GLU A O 1
ATOM 663 N N . LEU A 1 93 ? 0.965 -0.885 2.104 1.00 81.06 93 LEU A N 1
ATOM 664 C CA . LEU A 1 93 ? 0.591 -0.070 0.945 1.00 81.06 93 LEU A CA 1
ATOM 665 C C . LEU A 1 93 ? 1.763 0.782 0.434 1.00 81.06 93 LEU A C 1
ATOM 667 O O . LEU A 1 93 ? 1.993 0.874 -0.773 1.00 81.06 93 LEU A O 1
ATOM 671 N N . LYS A 1 94 ? 2.527 1.404 1.340 1.00 82.19 94 LYS A N 1
ATOM 672 C CA . LYS A 1 94 ? 3.715 2.189 0.970 1.00 82.19 94 LYS A CA 1
ATOM 673 C C . LYS A 1 94 ? 4.767 1.318 0.298 1.00 82.19 94 LYS A C 1
ATOM 675 O O . LYS A 1 94 ? 5.322 1.732 -0.716 1.00 82.19 94 LYS A O 1
ATOM 680 N N . GLU A 1 95 ? 5.029 0.132 0.835 1.00 81.75 95 GLU A N 1
ATOM 681 C CA . GLU A 1 95 ? 5.973 -0.818 0.248 1.00 81.75 95 GLU A CA 1
ATOM 682 C C . GLU A 1 95 ? 5.541 -1.229 -1.166 1.00 81.75 95 GLU A C 1
ATOM 684 O O . GLU A 1 95 ? 6.344 -1.155 -2.099 1.00 81.75 95 GLU A O 1
ATOM 689 N N . ALA A 1 96 ? 4.258 -1.551 -1.359 1.00 74.38 96 ALA A N 1
ATOM 690 C CA . ALA A 1 96 ? 3.710 -1.896 -2.669 1.00 74.38 96 ALA A CA 1
ATOM 691 C C . ALA A 1 96 ? 3.857 -0.757 -3.697 1.00 74.38 96 ALA A C 1
ATOM 693 O O . ALA A 1 96 ? 4.246 -1.001 -4.844 1.00 74.38 96 ALA A O 1
ATOM 694 N N . LEU A 1 97 ? 3.597 0.492 -3.294 1.00 76.44 97 LEU A N 1
ATOM 695 C CA . LEU A 1 97 ? 3.756 1.668 -4.160 1.00 76.44 97 LEU A CA 1
ATOM 696 C C . LEU A 1 97 ? 5.225 1.921 -4.519 1.00 76.44 97 LEU A C 1
ATOM 698 O O . LEU A 1 97 ? 5.552 2.127 -5.689 1.00 76.44 97 LEU A O 1
ATOM 702 N N . VAL A 1 98 ? 6.116 1.846 -3.530 1.00 80.75 98 VAL A N 1
ATOM 703 C CA . VAL A 1 98 ? 7.559 2.035 -3.727 1.00 80.75 98 VAL A CA 1
ATOM 704 C C . VAL A 1 98 ? 8.125 0.970 -4.674 1.00 80.75 98 VAL A C 1
ATOM 706 O O . VAL A 1 98 ? 8.875 1.294 -5.597 1.00 80.75 98 VAL A O 1
ATOM 709 N N . LEU A 1 99 ? 7.742 -0.298 -4.506 1.00 74.62 99 LEU A N 1
ATOM 710 C CA . LEU A 1 99 ? 8.182 -1.393 -5.377 1.00 74.62 99 LEU A CA 1
ATOM 711 C C . LEU A 1 99 ? 7.661 -1.253 -6.816 1.00 74.62 99 LEU A C 1
ATOM 713 O O . LEU A 1 99 ? 8.390 -1.560 -7.767 1.00 74.62 99 LEU A O 1
ATOM 717 N N . ASN A 1 100 ? 6.437 -0.753 -6.998 1.00 74.06 100 ASN A N 1
ATOM 718 C CA . ASN A 1 100 ? 5.877 -0.494 -8.326 1.00 74.06 100 ASN A CA 1
ATOM 719 C C . ASN A 1 100 ? 6.709 0.546 -9.099 1.00 74.06 100 ASN A C 1
ATOM 721 O O . ASN A 1 100 ? 7.064 0.331 -10.266 1.00 74.06 100 ASN A O 1
ATOM 725 N N . ASP A 1 101 ? 7.113 1.624 -8.425 1.00 76.94 101 ASP A N 1
ATOM 726 C CA . ASP A 1 101 ? 7.950 2.664 -9.022 1.00 76.94 101 ASP A CA 1
ATOM 727 C C . ASP A 1 101 ? 9.319 2.128 -9.462 1.00 76.94 101 ASP A C 1
ATOM 729 O O . ASP A 1 101 ? 9.794 2.461 -10.555 1.00 76.94 101 ASP A O 1
ATOM 733 N N . PHE A 1 102 ? 9.929 1.224 -8.687 1.00 75.69 102 PHE A N 1
ATOM 734 C CA . PHE A 1 102 ? 11.182 0.576 -9.081 1.00 75.69 102 PHE A CA 1
ATOM 735 C C . PHE A 1 102 ? 11.023 -0.333 -10.299 1.00 75.69 102 PHE A C 1
ATOM 737 O O . PHE A 1 102 ? 11.864 -0.286 -11.200 1.00 75.69 102 PHE A O 1
ATOM 744 N N . ALA A 1 103 ? 9.950 -1.121 -10.388 1.00 76.94 103 ALA A N 1
ATOM 745 C CA . ALA A 1 103 ? 9.691 -1.950 -11.566 1.00 76.94 103 ALA A CA 1
ATOM 746 C C . ALA A 1 103 ? 9.557 -1.088 -12.836 1.00 76.94 103 ALA A C 1
ATOM 748 O O . ALA A 1 103 ? 10.149 -1.389 -13.883 1.00 76.94 103 ALA A O 1
ATOM 749 N N . ARG A 1 104 ? 8.844 0.039 -12.731 1.00 72.94 104 ARG A N 1
ATOM 750 C CA . ARG A 1 104 ? 8.667 0.992 -13.832 1.00 72.94 104 ARG A CA 1
ATOM 751 C C . ARG A 1 104 ? 9.979 1.676 -14.223 1.00 72.94 104 ARG A C 1
ATOM 753 O O . ARG A 1 104 ? 10.290 1.758 -15.418 1.00 72.94 104 ARG A O 1
ATOM 760 N N . LEU A 1 105 ? 10.760 2.134 -13.245 1.00 72.88 105 LEU A N 1
ATOM 761 C CA . LEU A 1 105 ? 12.077 2.740 -13.460 1.00 72.88 105 LEU A CA 1
ATOM 762 C C . LEU A 1 105 ? 13.055 1.751 -14.095 1.00 72.88 105 LEU A C 1
ATOM 764 O O . LEU A 1 105 ? 13.707 2.090 -15.085 1.00 72.88 105 LEU A O 1
ATOM 768 N N . ASN A 1 106 ? 13.092 0.511 -13.612 1.00 82.12 106 ASN A N 1
ATOM 769 C CA . ASN A 1 106 ? 13.919 -0.548 -14.179 1.00 82.12 106 ASN A CA 1
ATOM 770 C C . ASN A 1 106 ? 13.568 -0.796 -15.650 1.00 82.12 106 ASN A C 1
ATOM 772 O O . ASN A 1 106 ? 14.466 -0.849 -16.488 1.00 82.12 106 ASN A O 1
ATOM 776 N N . GLY A 1 107 ? 12.281 -0.837 -16.012 1.00 84.12 107 GLY A N 1
ATOM 777 C CA . GLY A 1 107 ? 11.863 -0.956 -17.414 1.00 84.12 107 GLY A CA 1
ATOM 778 C C . GLY A 1 107 ? 12.361 0.193 -18.304 1.00 84.12 107 GLY A C 1
ATOM 779 O O . GLY A 1 107 ? 12.784 -0.028 -19.443 1.00 84.12 107 GLY A O 1
ATOM 780 N N . VAL A 1 108 ? 12.358 1.430 -17.798 1.00 85.19 108 VAL A N 1
ATOM 781 C CA . VAL A 1 108 ? 12.916 2.594 -18.513 1.00 85.19 108 VAL A CA 1
ATOM 782 C C . VAL A 1 108 ? 14.436 2.480 -18.652 1.00 85.19 108 VAL A C 1
ATOM 784 O O . VAL A 1 108 ? 14.967 2.715 -19.743 1.00 85.19 108 VAL A O 1
ATOM 787 N N . LEU A 1 109 ? 15.131 2.084 -17.586 1.00 87.69 109 LEU A N 1
ATOM 788 C CA . LEU A 1 109 ? 16.580 1.896 -17.590 1.00 87.69 109 LEU A CA 1
ATOM 789 C C . LEU A 1 109 ? 17.006 0.790 -18.557 1.00 87.69 109 LEU A C 1
ATOM 791 O O . LEU A 1 109 ? 17.921 1.015 -19.348 1.00 87.69 109 LEU A O 1
ATOM 795 N N . TYR A 1 110 ? 16.308 -0.349 -18.581 1.00 93.88 110 TYR A N 1
ATOM 796 C CA . TYR A 1 110 ? 16.573 -1.431 -19.531 1.00 93.88 110 TYR A CA 1
ATOM 797 C C . TYR A 1 110 ? 16.407 -0.974 -20.980 1.00 93.88 110 TYR A C 1
ATOM 799 O O . TYR A 1 110 ? 17.302 -1.202 -21.797 1.00 93.88 110 TYR A O 1
ATOM 807 N N . ARG A 1 111 ? 15.319 -0.261 -21.305 1.00 92.56 111 ARG A N 1
ATOM 808 C CA . ARG A 1 111 ? 15.117 0.295 -22.656 1.00 92.56 111 ARG A CA 1
ATOM 809 C C . ARG A 1 111 ? 16.230 1.261 -23.047 1.00 92.56 111 ARG A C 1
ATOM 811 O O . ARG A 1 111 ? 16.751 1.179 -24.158 1.00 92.56 111 ARG A O 1
ATOM 818 N N . ARG A 1 112 ? 16.626 2.150 -22.134 1.00 90.94 112 ARG A N 1
ATOM 819 C CA . ARG A 1 112 ? 17.696 3.122 -22.383 1.00 90.94 112 ARG A CA 1
ATOM 820 C C . ARG A 1 112 ? 19.053 2.439 -22.554 1.00 90.94 112 ARG A C 1
ATOM 822 O O . ARG A 1 112 ? 19.773 2.778 -23.486 1.00 90.94 112 ARG A O 1
ATOM 829 N N . ALA A 1 113 ? 19.377 1.465 -21.708 1.00 91.56 113 ALA A N 1
ATOM 830 C CA . ALA A 1 113 ? 20.605 0.680 -21.800 1.00 91.56 113 ALA A CA 1
ATOM 831 C C . ALA A 1 113 ? 20.663 -0.149 -23.093 1.00 91.56 113 ALA A C 1
ATOM 833 O O . ALA A 1 113 ? 21.718 -0.282 -23.711 1.00 91.56 113 ALA A O 1
ATOM 834 N N . HIS A 1 114 ? 19.529 -0.687 -23.538 1.00 94.75 114 HIS A N 1
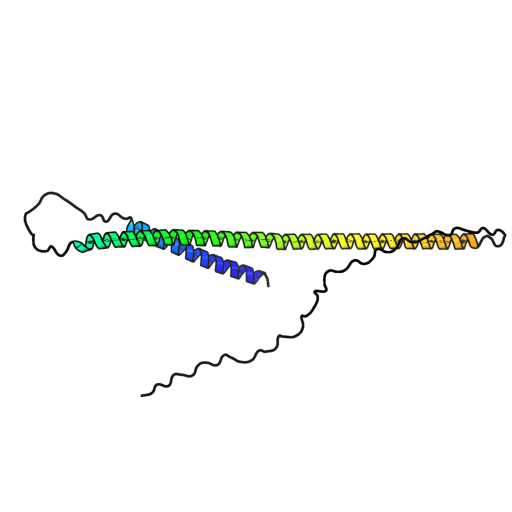ATOM 835 C CA . HIS A 1 114 ? 19.450 -1.400 -24.806 1.00 94.75 114 HIS A CA 1
ATOM 836 C C . HIS A 1 114 ? 19.648 -0.453 -25.997 1.00 94.75 114 HIS A C 1
ATOM 838 O O . HIS A 1 114 ? 20.460 -0.734 -26.875 1.00 94.75 114 HIS A O 1
ATOM 844 N N . ALA A 1 115 ? 18.988 0.708 -25.992 1.00 92.88 115 ALA A N 1
ATOM 845 C CA . ALA A 1 115 ? 19.138 1.718 -27.038 1.00 92.88 115 ALA A CA 1
ATOM 846 C C . ALA A 1 115 ? 20.583 2.238 -27.146 1.00 92.88 115 ALA A C 1
ATOM 848 O O . ALA A 1 115 ? 21.110 2.375 -28.251 1.00 92.88 115 ALA A O 1
ATOM 849 N N . THR A 1 116 ? 21.262 2.477 -26.018 1.00 93.75 116 THR A N 1
ATOM 850 C CA . THR A 1 116 ? 22.673 2.893 -26.034 1.00 93.75 116 THR A CA 1
ATOM 851 C C . THR A 1 116 ? 23.584 1.785 -26.554 1.00 93.75 116 THR A C 1
ATOM 853 O O . THR A 1 116 ? 24.445 2.064 -27.388 1.00 93.75 116 THR A O 1
ATOM 856 N N . ARG A 1 117 ? 23.370 0.524 -26.154 1.00 94.56 117 ARG A N 1
ATOM 857 C CA . ARG A 1 117 ? 24.116 -0.623 -26.705 1.00 94.56 117 ARG A CA 1
ATOM 858 C C . ARG A 1 117 ? 23.914 -0.769 -28.212 1.00 94.56 117 ARG A C 1
ATOM 860 O O . ARG A 1 117 ? 24.890 -0.950 -28.936 1.00 94.56 117 ARG A O 1
ATOM 867 N N . GLN A 1 118 ? 22.682 -0.631 -28.700 1.00 94.75 118 GLN A N 1
ATOM 868 C CA . GLN A 1 118 ? 22.385 -0.676 -30.133 1.00 94.75 118 GLN A CA 1
ATOM 869 C C . GLN A 1 118 ? 23.065 0.463 -30.900 1.00 94.75 118 GLN A C 1
ATOM 871 O O . GLN A 1 118 ? 23.649 0.225 -31.958 1.00 94.75 118 GLN A O 1
ATOM 876 N N . ALA A 1 119 ? 23.045 1.683 -30.360 1.00 92.50 119 ALA A N 1
ATOM 877 C CA . ALA A 1 119 ? 23.714 2.831 -30.966 1.00 92.50 119 ALA A CA 1
ATOM 878 C C . ALA A 1 119 ? 25.241 2.648 -31.022 1.00 92.50 119 ALA A C 1
ATOM 880 O O . ALA A 1 119 ? 25.864 2.962 -32.037 1.00 92.50 119 ALA A O 1
ATOM 881 N N . LEU A 1 120 ? 25.849 2.099 -29.966 1.00 94.50 120 LEU A N 1
ATOM 882 C CA . LEU A 1 120 ? 27.279 1.779 -29.947 1.00 94.50 120 LEU A CA 1
ATOM 883 C C . LEU A 1 120 ? 27.627 0.671 -30.945 1.00 94.50 120 LEU A C 1
ATOM 885 O O . LEU A 1 120 ? 28.590 0.820 -31.693 1.00 94.50 120 LEU A O 1
ATOM 889 N N . ALA A 1 121 ? 26.821 -0.390 -31.031 1.00 93.19 121 ALA A N 1
ATOM 890 C CA . ALA A 1 121 ? 27.015 -1.450 -32.018 1.00 93.19 121 ALA A CA 1
ATOM 891 C C . ALA A 1 121 ? 26.874 -0.926 -33.459 1.00 93.19 121 ALA A C 1
ATOM 893 O O . ALA A 1 121 ? 27.651 -1.295 -34.338 1.00 93.19 121 ALA A O 1
ATOM 894 N N . ALA A 1 122 ? 25.921 -0.025 -33.717 1.00 91.75 122 ALA A N 1
ATOM 895 C CA . ALA A 1 122 ? 25.787 0.635 -35.013 1.00 91.75 122 ALA A CA 1
ATOM 896 C C . ALA A 1 122 ? 27.023 1.482 -35.354 1.00 91.75 122 ALA A C 1
ATOM 898 O O . ALA A 1 122 ? 27.546 1.368 -36.462 1.00 91.75 122 ALA A O 1
ATOM 899 N N . ARG A 1 123 ? 27.536 2.256 -34.389 1.00 93.25 123 ARG A N 1
ATOM 900 C CA . ARG A 1 123 ? 28.759 3.055 -34.560 1.00 93.25 123 ARG A CA 1
ATOM 901 C C . ARG A 1 123 ? 30.002 2.197 -34.790 1.00 93.25 123 ARG A C 1
ATOM 903 O O . ARG A 1 123 ? 30.804 2.520 -35.662 1.00 93.25 123 ARG A O 1
ATOM 910 N N . ALA A 1 124 ? 30.146 1.095 -34.058 1.00 93.25 124 ALA A N 1
ATOM 911 C CA . ALA A 1 124 ? 31.243 0.152 -34.254 1.00 93.25 124 ALA A CA 1
ATOM 912 C C . ALA A 1 124 ? 31.202 -0.458 -35.663 1.00 93.25 124 ALA A C 1
ATOM 914 O O . ALA A 1 124 ? 32.221 -0.496 -36.348 1.00 93.25 124 ALA A O 1
ATOM 915 N N . ARG A 1 125 ? 30.012 -0.845 -36.147 1.00 92.81 125 ARG A N 1
ATOM 916 C CA . ARG A 1 125 ? 29.835 -1.338 -37.523 1.00 92.81 125 ARG A CA 1
ATOM 917 C C . ARG A 1 125 ? 30.196 -0.286 -38.568 1.00 92.81 125 ARG A C 1
ATOM 919 O O . ARG A 1 125 ? 30.909 -0.611 -39.512 1.00 92.81 125 ARG A O 1
ATOM 926 N N . SER A 1 126 ? 29.760 0.965 -38.394 1.00 92.69 126 SER A N 1
ATOM 927 C CA . SER A 1 126 ? 30.138 2.038 -39.323 1.00 92.69 126 SER A CA 1
ATOM 928 C C . SER A 1 126 ? 31.641 2.320 -39.302 1.00 92.69 126 SER A C 1
ATOM 930 O O . SER A 1 126 ? 32.226 2.534 -40.356 1.00 92.69 126 SER A O 1
ATOM 932 N N . ALA A 1 127 ? 32.281 2.268 -38.130 1.00 91.12 127 ALA A N 1
ATOM 933 C CA . ALA A 1 127 ? 33.724 2.454 -38.016 1.00 91.12 127 ALA A CA 1
ATOM 934 C C . ALA A 1 127 ? 34.487 1.334 -38.738 1.00 91.12 127 ALA A C 1
ATOM 936 O O . ALA A 1 127 ? 35.344 1.625 -39.566 1.00 91.12 127 ALA A O 1
ATOM 937 N N . HIS A 1 128 ? 34.115 0.068 -38.512 1.00 92.00 128 HIS A N 1
ATOM 938 C CA . HIS A 1 128 ? 34.716 -1.066 -39.218 1.00 92.00 128 HIS A CA 1
ATOM 939 C C . HIS A 1 128 ? 34.525 -0.991 -40.735 1.00 92.00 128 HIS A C 1
ATOM 941 O O . HIS A 1 128 ? 35.464 -1.277 -41.475 1.00 92.00 128 HIS A O 1
ATOM 947 N N . ALA A 1 129 ? 33.345 -0.574 -41.207 1.00 90.38 129 ALA A N 1
ATOM 948 C CA . ALA A 1 129 ? 33.095 -0.387 -42.633 1.00 90.38 129 ALA A CA 1
ATOM 949 C C . ALA A 1 129 ? 34.027 0.676 -43.237 1.00 90.38 129 ALA A C 1
ATOM 951 O O . ALA A 1 129 ? 34.630 0.434 -44.280 1.00 90.38 129 ALA A O 1
ATOM 952 N N . LEU A 1 130 ? 34.213 1.814 -42.556 1.00 92.94 130 LEU A N 1
ATOM 953 C CA . LEU A 1 130 ? 35.138 2.858 -43.004 1.00 92.94 130 LEU A CA 1
ATOM 954 C C . LEU A 1 130 ? 36.586 2.358 -43.042 1.00 92.94 130 LEU A C 1
ATOM 956 O O . LEU A 1 130 ? 37.269 2.554 -44.047 1.00 92.94 130 LEU A O 1
ATOM 960 N N . THR A 1 131 ? 37.042 1.657 -42.002 1.00 92.81 131 THR A N 1
ATOM 961 C CA . THR A 1 131 ? 38.391 1.070 -41.978 1.00 92.81 131 THR A CA 1
ATOM 962 C C . THR A 1 131 ? 38.595 0.076 -43.123 1.00 92.81 131 THR A C 1
ATOM 964 O O . THR A 1 131 ? 39.631 0.111 -43.781 1.00 92.81 131 THR A O 1
ATOM 967 N N . ALA A 1 132 ? 37.598 -0.764 -43.418 1.00 90.50 132 ALA A N 1
ATOM 968 C CA . ALA A 1 132 ? 37.661 -1.701 -44.537 1.00 90.50 132 ALA A CA 1
ATOM 969 C C . ALA A 1 132 ? 37.732 -0.979 -45.894 1.00 90.50 132 ALA A C 1
ATOM 971 O O . ALA A 1 132 ? 38.527 -1.360 -46.751 1.00 90.50 132 ALA A O 1
ATOM 972 N N . THR A 1 133 ? 36.949 0.091 -46.085 1.00 92.75 133 THR A N 1
ATOM 973 C CA . THR A 1 133 ? 37.007 0.885 -47.324 1.00 92.75 133 THR A CA 1
ATOM 974 C C . THR A 1 133 ? 38.340 1.606 -47.496 1.00 92.75 133 THR A C 1
ATOM 976 O O . THR A 1 133 ? 38.863 1.630 -48.606 1.00 92.75 133 THR A O 1
ATOM 979 N N . LEU A 1 134 ? 38.921 2.139 -46.416 1.00 92.38 134 LEU A N 1
ATOM 980 C CA . LEU A 1 134 ? 40.240 2.773 -46.459 1.00 92.38 134 LEU A CA 1
ATOM 981 C C . LEU A 1 134 ? 41.320 1.764 -46.861 1.00 92.38 134 LEU A C 1
ATOM 983 O O . LEU A 1 134 ? 42.071 2.034 -47.794 1.00 92.38 134 LEU A O 1
ATOM 987 N N . GLY A 1 135 ? 41.326 0.572 -46.255 1.00 92.00 135 GLY A N 1
ATOM 988 C CA . GLY A 1 135 ? 42.248 -0.497 -46.648 1.00 92.00 135 GLY A CA 1
ATOM 989 C C . GLY A 1 135 ? 42.071 -0.927 -48.110 1.00 92.00 135 GLY A C 1
ATOM 990 O O . GLY A 1 135 ? 43.051 -1.113 -48.826 1.00 92.00 135 GLY A O 1
ATOM 991 N N . ALA A 1 136 ? 40.830 -1.015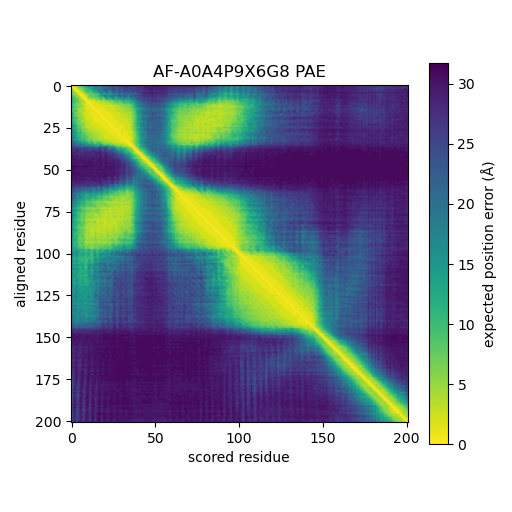 -48.602 1.00 88.69 136 ALA A N 1
ATOM 992 C CA . ALA A 1 136 ? 40.570 -1.320 -50.010 1.00 88.69 136 ALA A CA 1
ATOM 993 C C . ALA A 1 136 ? 41.124 -0.234 -50.954 1.00 88.69 136 ALA A C 1
ATOM 995 O O . ALA A 1 136 ? 41.754 -0.560 -51.961 1.00 88.69 136 ALA A O 1
ATOM 996 N N . VAL A 1 137 ? 40.955 1.048 -50.617 1.00 89.75 137 VAL A N 1
ATOM 997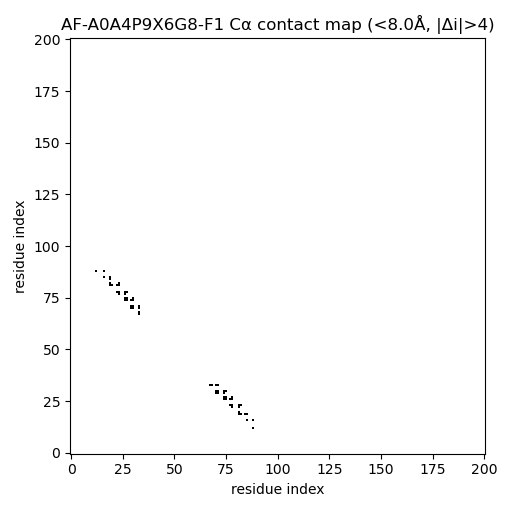 C CA . VAL A 1 137 ? 41.519 2.165 -51.395 1.00 89.75 137 VAL A CA 1
ATOM 998 C C . VAL A 1 137 ? 43.047 2.125 -51.393 1.00 89.75 137 VAL A C 1
ATOM 1000 O O . VAL A 1 137 ? 43.647 2.299 -52.452 1.00 89.75 137 VAL A O 1
ATOM 1003 N N . GLU A 1 138 ? 43.682 1.837 -50.256 1.00 90.44 138 GLU A N 1
ATOM 1004 C CA . GLU A 1 138 ? 45.140 1.679 -50.174 1.00 90.44 138 GLU A CA 1
ATOM 1005 C C . GLU A 1 138 ? 45.641 0.541 -51.074 1.00 90.44 138 GLU A C 1
ATOM 1007 O O . GLU A 1 138 ? 46.600 0.728 -51.827 1.00 90.44 138 GLU A O 1
ATOM 1012 N N . THR A 1 139 ? 44.961 -0.612 -51.077 1.00 87.75 139 THR A N 1
ATOM 1013 C CA . THR A 1 139 ? 45.325 -1.728 -51.969 1.00 87.75 139 THR A CA 1
ATOM 1014 C C . THR A 1 139 ? 45.137 -1.388 -53.447 1.00 87.75 139 THR A C 1
ATOM 1016 O O . THR A 1 139 ? 45.970 -1.763 -54.274 1.00 87.75 139 THR A O 1
ATOM 1019 N N . LEU A 1 140 ? 44.086 -0.639 -53.792 1.00 86.00 140 LEU A N 1
ATOM 1020 C CA . LEU A 1 140 ? 43.836 -0.199 -55.163 1.00 86.00 140 LEU A CA 1
ATOM 1021 C C . LEU A 1 140 ? 44.894 0.815 -55.617 1.00 86.00 140 LEU A C 1
ATOM 1023 O O . LEU A 1 140 ? 45.413 0.710 -56.727 1.00 86.00 140 LEU A O 1
ATOM 1027 N N . LEU A 1 141 ? 45.261 1.757 -54.744 1.00 86.69 141 LEU A N 1
ATOM 1028 C CA . LEU A 1 141 ? 46.316 2.728 -55.009 1.00 86.69 141 LEU A CA 1
ATOM 1029 C C . LEU A 1 141 ? 47.655 2.018 -55.249 1.00 86.69 141 LEU A C 1
ATOM 1031 O O . LEU A 1 141 ? 48.305 2.291 -56.257 1.00 86.69 141 LEU A O 1
ATOM 1035 N N . ALA A 1 142 ? 48.013 1.048 -54.401 1.00 81.88 142 ALA A N 1
ATOM 1036 C CA . ALA A 1 142 ? 49.209 0.221 -54.575 1.00 81.88 142 ALA A CA 1
ATOM 1037 C C . ALA A 1 142 ? 49.198 -0.576 -55.895 1.00 81.88 142 ALA A C 1
ATOM 1039 O O . ALA A 1 142 ? 50.228 -0.694 -56.559 1.00 81.88 142 ALA A O 1
ATOM 1040 N N . ALA A 1 143 ? 48.036 -1.082 -56.323 1.00 80.50 143 ALA A N 1
ATOM 1041 C CA . ALA A 1 143 ? 47.899 -1.768 -57.608 1.00 80.50 143 ALA A CA 1
ATOM 1042 C C . ALA A 1 143 ? 48.067 -0.812 -58.807 1.00 80.50 143 ALA A C 1
ATOM 1044 O O . ALA A 1 143 ? 48.704 -1.169 -59.800 1.00 80.50 143 ALA A O 1
ATOM 1045 N N . THR A 1 144 ? 47.544 0.417 -58.719 1.00 75.12 144 THR A N 1
ATOM 1046 C CA . THR A 1 144 ? 47.684 1.420 -59.791 1.00 75.12 144 THR A CA 1
ATOM 1047 C C . THR A 1 144 ? 49.105 1.972 -59.918 1.00 75.12 144 THR A C 1
ATOM 1049 O O . THR A 1 144 ? 49.571 2.170 -61.039 1.00 75.12 144 THR A O 1
ATOM 1052 N N . THR A 1 145 ? 49.827 2.164 -58.809 1.00 68.88 145 THR A N 1
ATOM 1053 C CA . THR A 1 145 ? 51.231 2.614 -58.829 1.00 68.88 145 THR A CA 1
ATOM 1054 C C . THR A 1 145 ? 52.203 1.490 -59.191 1.00 68.88 145 THR A C 1
ATOM 1056 O O . THR A 1 145 ? 53.238 1.757 -59.796 1.00 68.88 145 THR A O 1
ATOM 1059 N N . GLY A 1 146 ? 51.855 0.227 -58.918 1.00 57.84 146 GLY A N 1
ATOM 1060 C CA . GLY A 1 146 ? 52.598 -0.940 -59.404 1.00 57.84 146 GLY A CA 1
ATOM 1061 C C . GLY A 1 146 ? 52.457 -1.200 -60.913 1.00 57.84 146 GLY A C 1
ATOM 1062 O O . GLY A 1 146 ? 53.298 -1.878 -61.498 1.00 57.84 146 GLY A O 1
ATO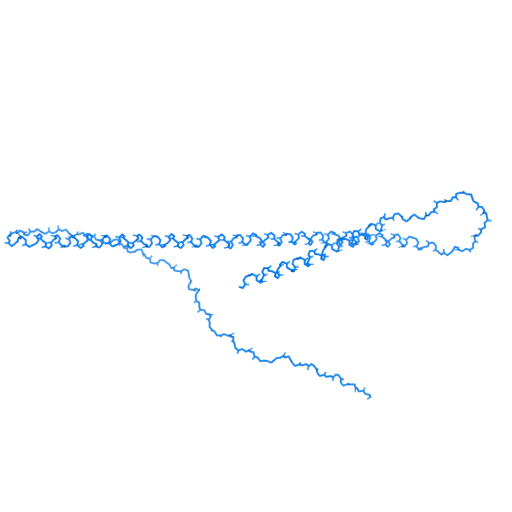M 1063 N N . SER A 1 147 ? 51.429 -0.647 -61.568 1.00 49.94 147 SER A N 1
ATOM 1064 C CA . SER A 1 147 ? 51.155 -0.856 -63.000 1.00 49.94 147 SER A CA 1
ATOM 1065 C C . SER A 1 147 ? 51.841 0.155 -63.933 1.00 49.94 147 SER A C 1
ATOM 1067 O O . SER A 1 147 ? 51.926 -0.105 -65.134 1.00 49.94 147 SER A O 1
ATOM 1069 N N . THR A 1 148 ? 52.335 1.291 -63.434 1.00 49.75 148 THR A N 1
ATOM 1070 C CA . THR A 1 148 ? 53.011 2.336 -64.237 1.00 49.75 148 THR A CA 1
ATOM 1071 C C . THR A 1 148 ? 54.539 2.259 -64.189 1.00 49.75 148 THR A C 1
ATOM 1073 O O . THR A 1 148 ? 55.221 3.198 -64.593 1.00 49.75 148 THR A O 1
ATOM 1076 N N . GLY A 1 149 ? 55.092 1.124 -63.753 1.00 46.66 149 GLY A N 1
ATOM 1077 C CA . GLY A 1 149 ? 56.528 0.939 -63.567 1.00 46.66 149 GLY A CA 1
ATOM 1078 C C . GLY A 1 149 ? 57.028 -0.453 -63.934 1.00 46.66 149 GLY A C 1
ATOM 1079 O O . GLY A 1 149 ? 57.728 -1.080 -63.145 1.00 46.66 149 GLY A O 1
ATOM 1080 N N . ALA A 1 150 ? 56.757 -0.928 -65.154 1.00 44.47 150 ALA A N 1
ATOM 1081 C CA . ALA A 1 150 ? 57.674 -1.868 -65.803 1.00 44.47 150 ALA A CA 1
ATOM 1082 C C . ALA A 1 150 ? 58.964 -1.105 -66.168 1.00 44.47 150 ALA A C 1
ATOM 1084 O O . ALA A 1 150 ? 59.198 -0.753 -67.321 1.00 44.47 150 ALA A O 1
ATOM 1085 N N . GLY A 1 151 ? 59.755 -0.755 -65.152 1.00 47.25 151 GLY A N 1
ATOM 1086 C CA . GLY A 1 151 ? 60.942 0.076 -65.299 1.00 47.25 151 GLY A CA 1
ATOM 1087 C C . GLY A 1 151 ? 61.491 0.583 -63.969 1.00 47.25 151 GLY A C 1
ATOM 1088 O O . GLY A 1 151 ? 61.246 1.722 -63.603 1.00 47.25 151 GLY A O 1
ATOM 1089 N N . ALA A 1 152 ? 62.310 -0.262 -63.338 1.00 46.41 152 ALA A N 1
ATOM 1090 C CA . ALA A 1 152 ? 63.324 0.052 -62.327 1.00 46.41 152 ALA A CA 1
ATOM 1091 C C . ALA A 1 152 ? 62.883 0.332 -60.875 1.00 46.41 152 ALA A C 1
ATOM 1093 O O . ALA A 1 152 ? 62.168 1.278 -60.573 1.00 46.41 152 ALA A O 1
ATOM 1094 N N . GLY A 1 153 ? 63.495 -0.428 -59.957 1.00 41.47 153 GLY A N 1
ATOM 1095 C CA . GLY A 1 153 ? 63.805 0.050 -58.608 1.00 41.47 153 GLY A CA 1
ATOM 1096 C C . GLY A 1 153 ? 63.182 -0.753 -57.477 1.00 41.47 153 GLY A C 1
ATOM 1097 O O . GLY A 1 153 ? 62.126 -0.410 -56.965 1.00 41.47 153 GLY A O 1
ATOM 1098 N N . ALA A 1 154 ? 63.893 -1.789 -57.035 1.00 54.56 154 ALA A N 1
ATOM 1099 C CA . ALA A 1 154 ? 63.694 -2.391 -55.727 1.00 54.56 154 ALA A CA 1
ATOM 1100 C C . ALA A 1 154 ? 63.820 -1.333 -54.620 1.00 54.56 154 ALA A C 1
ATOM 1102 O O . ALA A 1 154 ? 64.833 -0.637 -54.573 1.00 54.56 154 ALA A O 1
ATOM 1103 N N . ILE A 1 155 ? 62.870 -1.284 -53.683 1.00 44.75 155 ILE A N 1
ATOM 1104 C CA . ILE A 1 155 ? 63.151 -0.804 -52.328 1.00 44.75 155 ILE A CA 1
ATOM 1105 C C . ILE A 1 155 ? 62.399 -1.680 -51.333 1.00 44.75 155 ILE A C 1
ATOM 1107 O O . ILE A 1 155 ? 61.176 -1.799 -51.346 1.00 44.75 155 ILE A O 1
ATOM 1111 N N . ALA A 1 156 ? 63.198 -2.347 -50.513 1.00 50.97 156 ALA A N 1
ATOM 1112 C CA . ALA A 1 156 ? 62.786 -3.168 -49.403 1.00 50.97 156 ALA A CA 1
ATOM 1113 C C . ALA A 1 156 ? 62.178 -2.330 -48.271 1.00 50.97 156 ALA A C 1
ATOM 1115 O O . ALA A 1 156 ? 62.626 -1.220 -48.001 1.00 50.97 156 ALA A O 1
ATOM 1116 N N . GLY A 1 157 ? 61.263 -2.966 -47.539 1.00 50.34 157 GLY A N 1
ATOM 1117 C CA . GLY A 1 157 ? 61.114 -2.776 -46.101 1.00 50.34 157 GLY A CA 1
ATOM 1118 C C . GLY A 1 157 ? 60.167 -1.670 -45.657 1.00 50.34 157 GLY A C 1
ATOM 1119 O O . GLY A 1 157 ? 60.557 -0.516 -45.617 1.00 50.34 157 GLY A O 1
ATOM 1120 N N . VAL A 1 158 ? 59.001 -2.069 -45.140 1.00 46.59 158 VAL A N 1
ATOM 1121 C CA . VAL A 1 158 ? 58.617 -1.747 -43.756 1.00 46.59 158 VAL A CA 1
ATOM 1122 C C . VAL A 1 158 ? 57.860 -2.949 -43.193 1.00 46.59 158 VAL A C 1
ATOM 1124 O O . VAL A 1 158 ? 56.725 -3.241 -43.556 1.00 46.59 158 VAL A O 1
ATOM 1127 N N . GLN A 1 159 ? 58.534 -3.669 -42.306 1.00 52.00 159 GLN A N 1
ATOM 1128 C CA . GLN A 1 159 ? 57.948 -4.666 -41.427 1.00 52.00 159 GLN A CA 1
ATOM 1129 C C . GLN A 1 159 ? 57.301 -3.889 -40.268 1.00 52.00 159 GLN A C 1
ATOM 1131 O O . GLN A 1 159 ? 57.989 -3.469 -39.340 1.00 52.00 159 GLN A O 1
ATOM 1136 N N . CYS A 1 160 ? 55.995 -3.620 -40.342 1.00 40.00 160 CYS A N 1
ATOM 1137 C CA . CYS A 1 160 ? 55.257 -3.057 -39.211 1.00 40.00 160 CYS A CA 1
ATOM 1138 C C . CYS A 1 160 ? 55.001 -4.170 -38.195 1.00 40.00 160 CYS A C 1
ATOM 1140 O O . CYS A 1 160 ? 54.228 -5.100 -38.424 1.00 40.00 160 CYS A O 1
ATOM 1142 N N . MET A 1 161 ? 55.725 -4.074 -37.086 1.00 42.91 161 MET A N 1
ATOM 1143 C CA . MET A 1 161 ? 55.609 -4.935 -35.927 1.00 42.91 161 MET A CA 1
ATOM 1144 C C . MET A 1 161 ? 54.186 -4.978 -35.357 1.00 42.91 161 MET A C 1
ATOM 1146 O O . MET A 1 161 ? 53.525 -3.955 -35.217 1.00 42.91 161 MET A O 1
ATOM 1150 N N . ALA A 1 162 ? 53.824 -6.192 -34.943 1.00 44.06 162 ALA A N 1
ATOM 1151 C CA . ALA A 1 162 ? 53.023 -6.537 -33.772 1.00 44.06 162 ALA A CA 1
ATOM 1152 C C . ALA A 1 162 ? 51.641 -5.872 -33.620 1.00 44.06 162 ALA A C 1
ATOM 1154 O O . ALA A 1 162 ? 51.484 -4.783 -33.075 1.00 44.06 162 ALA A O 1
ATOM 1155 N N . ALA A 1 163 ? 50.616 -6.649 -33.976 1.00 55.47 163 ALA A N 1
ATOM 1156 C CA . ALA A 1 163 ? 49.276 -6.510 -33.426 1.00 55.47 163 ALA A CA 1
ATOM 1157 C C . ALA A 1 163 ? 49.311 -6.549 -31.879 1.00 55.47 163 ALA A C 1
ATOM 1159 O O . ALA A 1 163 ? 50.002 -7.405 -31.316 1.00 55.47 163 ALA A O 1
ATOM 1160 N N . PRO A 1 164 ? 48.568 -5.678 -31.169 1.00 60.31 164 PRO A N 1
ATOM 1161 C CA . PRO A 1 164 ? 48.373 -5.837 -29.733 1.00 60.31 164 PRO A CA 1
ATOM 1162 C C . PRO A 1 164 ? 47.545 -7.105 -29.458 1.00 60.31 164 PRO A C 1
ATOM 1164 O O . PRO A 1 164 ? 46.655 -7.438 -30.249 1.00 60.31 164 PRO A O 1
ATOM 1167 N N . PRO A 1 165 ? 47.813 -7.831 -28.358 1.00 56.28 165 PRO A N 1
ATOM 1168 C CA . PRO A 1 165 ? 47.075 -9.042 -28.037 1.00 56.28 165 PRO A CA 1
ATOM 1169 C C . PRO A 1 165 ? 45.604 -8.701 -27.787 1.00 56.28 165 PRO A C 1
ATOM 1171 O O . PRO A 1 165 ? 45.279 -7.716 -27.120 1.00 56.28 165 PRO A O 1
ATOM 1174 N N . ALA A 1 166 ? 44.723 -9.533 -28.339 1.00 61.16 166 ALA A N 1
ATOM 1175 C CA . ALA A 1 166 ? 43.298 -9.508 -28.055 1.00 61.16 166 ALA A CA 1
ATOM 1176 C C . ALA A 1 166 ? 43.058 -9.469 -26.532 1.00 61.16 166 ALA A C 1
ATOM 1178 O O . ALA A 1 166 ? 43.752 -10.183 -25.800 1.00 61.16 166 ALA A O 1
ATOM 1179 N N . PRO A 1 167 ? 42.088 -8.681 -26.032 1.00 57.75 167 PRO A N 1
ATOM 1180 C CA . PRO A 1 167 ? 41.687 -8.796 -24.641 1.00 57.75 167 PRO A CA 1
ATOM 1181 C C . PRO A 1 167 ? 41.161 -10.216 -24.417 1.00 57.75 167 PRO A C 1
ATOM 1183 O O . PRO A 1 167 ? 40.246 -10.680 -25.100 1.00 57.75 167 PRO A O 1
ATOM 1186 N N . SER A 1 168 ? 41.795 -10.914 -23.481 1.00 52.06 168 SER A N 1
ATOM 1187 C CA . SER A 1 168 ? 41.375 -12.216 -22.987 1.00 52.06 168 SER A CA 1
ATOM 1188 C C . SER A 1 168 ? 39.898 -12.181 -22.567 1.00 52.06 168 SER A C 1
ATOM 1190 O O . SER A 1 168 ? 39.461 -11.214 -21.938 1.00 52.06 168 SER A O 1
ATOM 1192 N N . PRO A 1 169 ? 39.111 -13.226 -22.881 1.00 56.34 169 PRO A N 1
ATOM 1193 C CA . PRO A 1 169 ? 37.757 -13.351 -22.368 1.00 56.34 169 PRO A CA 1
ATOM 1194 C C . PRO A 1 169 ? 37.841 -13.663 -20.869 1.00 56.34 169 PRO A C 1
ATOM 1196 O O . PRO A 1 169 ? 38.215 -14.766 -20.475 1.00 56.34 169 PRO A O 1
ATOM 1199 N N . SER A 1 170 ? 37.538 -12.685 -20.017 1.00 45.66 170 SER A N 1
ATOM 1200 C CA . SER A 1 170 ? 37.263 -12.946 -18.605 1.00 45.66 170 SER A CA 1
ATOM 1201 C C . SER A 1 170 ? 35.825 -13.463 -18.442 1.00 45.66 170 SER A C 1
ATOM 1203 O O . SER A 1 170 ? 34.949 -13.150 -19.254 1.00 45.66 170 SER A O 1
ATOM 1205 N N . PRO A 1 171 ? 35.602 -14.341 -17.450 1.00 46.66 171 PRO A N 1
ATOM 1206 C CA . PRO A 1 171 ? 34.551 -15.344 -17.491 1.00 46.66 171 PRO A CA 1
ATOM 1207 C C . PRO A 1 171 ? 33.165 -14.740 -17.285 1.00 46.66 171 PRO A C 1
ATOM 1209 O O . PRO A 1 171 ? 32.937 -13.916 -16.400 1.00 46.66 171 PRO A O 1
ATOM 1212 N N . SER A 1 172 ? 32.229 -15.224 -18.092 1.00 48.75 172 SER A N 1
ATOM 1213 C CA . SER A 1 172 ? 30.794 -15.136 -17.863 1.00 48.75 172 SER A CA 1
ATOM 1214 C C . SER A 1 172 ? 30.457 -15.540 -16.418 1.00 48.75 172 SER A C 1
ATOM 1216 O O . SER A 1 172 ? 30.834 -16.640 -16.007 1.00 48.75 172 SER A O 1
ATOM 1218 N N . PRO A 1 173 ? 29.712 -14.736 -15.638 1.00 49.12 173 PRO A N 1
ATOM 1219 C CA . PRO A 1 173 ? 28.946 -15.297 -14.542 1.00 49.12 173 PRO A CA 1
ATOM 1220 C C . PRO A 1 173 ? 27.803 -16.114 -15.151 1.00 49.12 173 PRO A C 1
ATOM 1222 O O . PRO A 1 173 ? 26.942 -15.571 -15.835 1.00 49.12 173 PRO A O 1
ATOM 1225 N N . SER A 1 174 ? 27.891 -17.426 -14.933 1.00 42.00 174 SER A N 1
ATOM 1226 C CA . SER A 1 174 ? 26.828 -18.432 -14.972 1.00 42.00 174 SER A CA 1
ATOM 1227 C C . SER A 1 174 ? 25.830 -18.374 -16.131 1.00 42.00 174 SER A C 1
ATOM 1229 O O . SER A 1 174 ? 24.943 -17.525 -16.199 1.00 42.00 174 SER A O 1
ATOM 1231 N N . ALA A 1 175 ? 25.878 -19.432 -16.937 1.00 45.09 175 ALA A N 1
ATOM 1232 C CA . ALA A 1 175 ? 24.677 -20.036 -17.481 1.00 45.09 175 ALA A CA 1
ATOM 1233 C C . ALA A 1 175 ? 23.622 -20.194 -16.366 1.00 45.09 175 ALA A C 1
ATOM 1235 O O . ALA A 1 175 ? 23.753 -21.033 -15.481 1.00 45.09 175 ALA A O 1
ATOM 1236 N N . ALA A 1 176 ? 22.603 -19.347 -16.410 1.00 45.09 176 ALA A N 1
ATOM 1237 C CA . ALA A 1 176 ? 21.285 -19.602 -15.855 1.00 45.09 176 ALA A CA 1
ATOM 1238 C C . ALA A 1 176 ? 20.321 -19.352 -17.015 1.00 45.09 176 ALA A C 1
ATOM 1240 O O . ALA A 1 176 ? 19.697 -18.301 -17.123 1.00 45.09 176 ALA A O 1
ATOM 1241 N N . ALA A 1 177 ? 20.333 -20.284 -17.960 1.00 48.94 177 ALA A N 1
ATOM 1242 C CA . ALA A 1 177 ? 19.310 -20.405 -18.974 1.00 48.94 177 ALA A CA 1
ATOM 1243 C C . ALA A 1 177 ? 18.940 -21.886 -19.047 1.00 48.94 177 ALA A C 1
ATOM 1245 O O . ALA A 1 177 ? 19.798 -22.739 -19.276 1.00 48.94 177 ALA A O 1
ATOM 1246 N N . ASP A 1 178 ? 17.654 -22.116 -18.816 1.00 42.03 178 ASP A N 1
ATOM 1247 C CA . ASP A 1 178 ? 16.859 -23.164 -19.438 1.00 42.03 178 ASP A CA 1
ATOM 1248 C C . ASP A 1 178 ? 17.011 -24.582 -18.875 1.00 42.03 178 ASP A C 1
ATOM 1250 O O . ASP A 1 178 ? 17.629 -25.474 -19.451 1.00 42.03 178 ASP A O 1
ATOM 1254 N N . ALA A 1 179 ? 16.307 -24.794 -17.763 1.00 46.81 179 ALA A N 1
ATOM 1255 C CA . ALA A 1 179 ? 15.605 -26.043 -17.497 1.00 46.81 179 ALA A CA 1
ATOM 1256 C C . ALA A 1 179 ? 14.128 -25.721 -17.210 1.00 46.81 179 ALA A C 1
ATOM 1258 O O . ALA A 1 179 ? 13.646 -25.923 -16.104 1.00 46.81 179 ALA A O 1
ATOM 1259 N N . ASP A 1 180 ? 13.439 -25.175 -18.214 1.00 50.16 180 ASP A N 1
ATOM 1260 C CA . ASP A 1 180 ? 11.980 -25.236 -18.320 1.00 50.16 180 ASP A CA 1
ATOM 1261 C C . ASP A 1 180 ? 11.651 -26.068 -19.563 1.00 50.16 180 ASP A C 1
ATOM 1263 O O . ASP A 1 180 ? 11.664 -25.567 -20.687 1.00 50.16 180 ASP A O 1
ATOM 1267 N N . ALA A 1 181 ? 11.403 -27.359 -19.353 1.00 55.16 181 ALA A N 1
ATOM 1268 C CA . ALA A 1 181 ? 10.530 -28.166 -20.194 1.00 55.16 181 ALA A CA 1
ATOM 1269 C C . ALA A 1 181 ? 10.111 -29.425 -19.418 1.00 55.16 181 ALA A C 1
ATOM 1271 O O . ALA A 1 181 ? 10.957 -30.182 -18.948 1.00 55.16 181 ALA A O 1
ATOM 1272 N N . ASP A 1 182 ? 8.795 -29.619 -19.347 1.00 50.16 182 ASP A N 1
ATOM 1273 C CA . ASP A 1 182 ? 8.075 -30.849 -19.001 1.00 50.16 182 ASP A CA 1
ATOM 1274 C C . ASP A 1 182 ? 7.898 -31.212 -17.517 1.00 50.16 182 ASP A C 1
ATOM 1276 O O . ASP A 1 182 ? 8.509 -32.143 -16.999 1.00 50.16 182 ASP A O 1
ATOM 1280 N N . ALA A 1 183 ? 6.919 -30.561 -16.872 1.00 50.66 183 ALA A N 1
ATOM 1281 C CA . ALA A 1 183 ? 6.087 -31.196 -15.842 1.00 50.66 183 ALA A CA 1
ATOM 1282 C C . ALA A 1 183 ? 4.745 -30.460 -15.656 1.00 50.66 183 ALA A C 1
ATOM 1284 O O . ALA A 1 183 ? 4.470 -29.927 -14.587 1.00 50.66 183 ALA A O 1
ATOM 12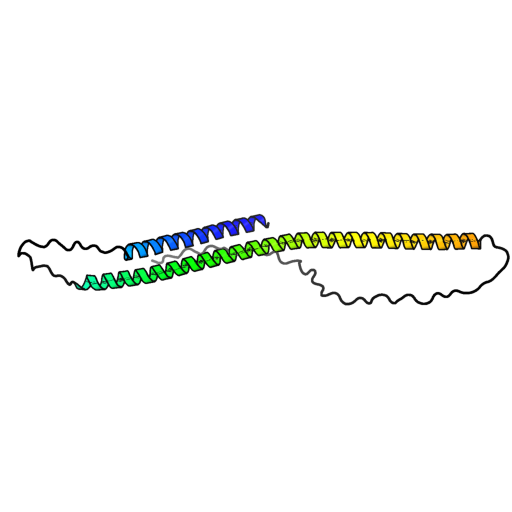85 N N . ASP A 1 184 ? 3.894 -30.439 -16.686 1.00 46.62 184 ASP A N 1
ATOM 1286 C CA . ASP A 1 184 ? 2.474 -30.105 -16.503 1.00 46.62 184 ASP A CA 1
ATOM 1287 C C . ASP A 1 184 ? 1.602 -31.035 -17.358 1.00 46.62 184 ASP A C 1
ATOM 1289 O O . ASP A 1 184 ? 1.171 -30.719 -18.466 1.00 46.62 184 ASP A O 1
ATOM 1293 N N . ALA A 1 185 ? 1.429 -32.261 -16.857 1.00 55.91 185 ALA A N 1
ATOM 1294 C CA . ALA A 1 185 ? 0.452 -33.229 -17.347 1.00 55.91 185 ALA A CA 1
ATOM 1295 C C . ALA A 1 185 ? 0.144 -34.289 -16.272 1.00 55.91 185 ALA A C 1
ATOM 1297 O O . ALA A 1 185 ? 0.423 -35.465 -16.478 1.00 55.91 185 ALA A O 1
ATOM 1298 N N . VAL A 1 186 ? -0.448 -33.897 -15.134 1.00 50.06 186 VAL A N 1
ATOM 1299 C CA . VAL A 1 186 ? -1.282 -34.809 -14.318 1.00 50.06 186 VAL A CA 1
ATOM 1300 C C . VAL A 1 186 ? -2.457 -34.032 -13.714 1.00 50.06 186 VAL A C 1
ATOM 1302 O O . VAL A 1 186 ? -2.451 -33.626 -12.558 1.00 50.06 186 VAL A O 1
ATOM 1305 N N . MET A 1 187 ? -3.496 -33.845 -14.524 1.00 54.62 187 MET A N 1
ATOM 1306 C CA . MET A 1 187 ? -4.874 -33.794 -14.042 1.00 54.62 187 MET A CA 1
ATOM 1307 C C . MET A 1 187 ? -5.385 -35.236 -14.009 1.00 54.62 187 MET A C 1
ATOM 1309 O O . MET A 1 187 ? -5.583 -35.810 -15.077 1.00 54.62 187 MET A O 1
ATOM 1313 N N . ALA A 1 188 ? -5.587 -35.808 -12.819 1.00 56.41 188 ALA A N 1
ATOM 1314 C CA . ALA A 1 188 ? -6.578 -36.863 -12.588 1.00 56.41 188 ALA A CA 1
ATOM 1315 C C . ALA A 1 188 ? -6.807 -37.105 -11.080 1.00 56.41 188 ALA A C 1
ATOM 1317 O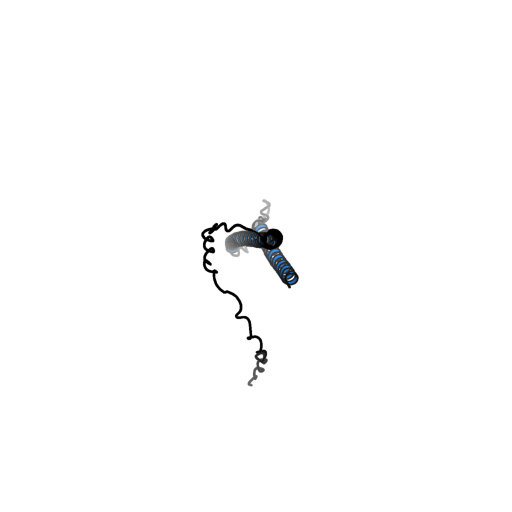 O . ALA A 1 188 ? -5.897 -37.517 -10.370 1.00 56.41 188 ALA A O 1
ATOM 1318 N N . ASP A 1 189 ? -8.056 -36.883 -10.661 1.00 52.94 189 ASP A N 1
ATOM 1319 C CA . ASP A 1 189 ? -8.782 -37.534 -9.560 1.00 52.94 189 ASP A CA 1
ATOM 1320 C C . ASP A 1 189 ? -8.233 -37.505 -8.125 1.00 52.94 189 ASP A C 1
ATOM 1322 O O . ASP A 1 189 ? -7.491 -38.387 -7.698 1.00 52.94 189 ASP A O 1
ATOM 1326 N N . ALA A 1 190 ? -8.786 -36.590 -7.319 1.00 55.34 190 ALA A N 1
ATOM 1327 C CA . ALA A 1 190 ? -9.053 -36.829 -5.898 1.00 55.34 190 ALA A CA 1
ATOM 1328 C C . ALA A 1 190 ? -10.118 -35.856 -5.349 1.00 55.34 190 ALA A C 1
ATOM 1330 O O . ALA A 1 190 ? -9.851 -35.103 -4.418 1.00 55.34 190 ALA A O 1
ATOM 1331 N N . ASP A 1 191 ? -11.328 -35.861 -5.916 1.00 50.38 191 ASP A N 1
ATOM 1332 C CA . ASP A 1 191 ? -12.500 -35.260 -5.257 1.00 50.38 191 ASP A CA 1
ATOM 1333 C C . ASP A 1 191 ? -13.688 -36.227 -5.345 1.00 50.38 191 ASP A C 1
ATOM 1335 O O . ASP A 1 191 ? -14.635 -36.071 -6.117 1.00 50.38 191 ASP A O 1
ATOM 1339 N N . ALA A 1 192 ? -13.564 -37.327 -4.598 1.00 64.19 192 ALA A N 1
ATOM 1340 C CA . ALA A 1 192 ? -14.661 -38.248 -4.349 1.00 64.19 192 ALA A CA 1
ATOM 1341 C C . ALA A 1 192 ? -15.433 -37.771 -3.103 1.00 64.19 192 ALA A C 1
ATOM 1343 O O . ALA A 1 192 ? -14.817 -37.581 -2.050 1.00 64.19 192 ALA A O 1
ATOM 1344 N N . PRO A 1 193 ? -16.767 -37.606 -3.176 1.00 73.75 193 PRO A N 1
ATOM 1345 C CA . PRO A 1 193 ? -17.567 -37.198 -2.028 1.00 73.75 193 PRO A CA 1
ATOM 1346 C C . PRO A 1 193 ? -17.585 -38.289 -0.940 1.00 73.75 193 PRO A C 1
ATOM 1348 O O . PRO A 1 193 ? -17.580 -39.483 -1.261 1.00 73.75 193 PRO A O 1
ATOM 1351 N N . PRO A 1 194 ? -17.641 -37.914 0.353 1.00 74.25 194 PRO A N 1
ATOM 1352 C CA . PRO A 1 194 ? -17.674 -38.879 1.446 1.00 74.25 194 PRO A CA 1
ATOM 1353 C C . PRO A 1 194 ? -18.977 -39.702 1.428 1.00 74.25 194 PRO A C 1
ATOM 1355 O O . PRO A 1 194 ? -20.043 -39.162 1.115 1.00 74.25 194 PRO A O 1
ATOM 1358 N N . PRO A 1 195 ? -18.928 -41.002 1.783 1.00 74.44 195 PRO A N 1
ATOM 1359 C CA . PRO A 1 195 ? -20.118 -41.842 1.828 1.00 74.44 195 PRO A CA 1
ATOM 1360 C C . PRO A 1 195 ? -21.072 -41.412 2.958 1.00 74.44 195 PRO A C 1
ATOM 1362 O O . PRO A 1 195 ? -20.619 -40.953 4.011 1.00 74.44 195 PRO A O 1
ATOM 1365 N N . PRO A 1 196 ? -22.394 -41.585 2.777 1.00 69.56 196 PRO A N 1
ATOM 1366 C CA . PRO A 1 196 ? -23.379 -41.234 3.788 1.00 69.56 196 PRO A CA 1
ATOM 1367 C C . PRO A 1 196 ? -23.268 -42.157 5.005 1.00 69.56 196 PRO A C 1
ATOM 1369 O O . PRO A 1 196 ? -23.225 -43.382 4.885 1.00 69.56 196 PRO A O 1
ATOM 1372 N N . SER A 1 197 ? -23.256 -41.542 6.186 1.00 65.50 197 SER A N 1
ATOM 1373 C CA . SER A 1 197 ? -23.282 -42.203 7.486 1.00 65.50 197 SER A CA 1
ATOM 1374 C C . SER A 1 197 ? -24.431 -43.209 7.569 1.00 65.50 197 SER A C 1
ATOM 1376 O O . SER A 1 197 ? -25.606 -42.839 7.536 1.00 65.50 197 SER A O 1
ATOM 1378 N N . ALA A 1 198 ? -24.087 -44.488 7.710 1.00 58.09 198 ALA A N 1
ATOM 1379 C CA . ALA A 1 198 ? -25.039 -45.538 8.027 1.00 58.09 198 ALA A CA 1
ATOM 1380 C C . ALA A 1 198 ? -25.566 -45.332 9.456 1.00 58.09 198 ALA A C 1
ATOM 1382 O O . ALA A 1 198 ? -24.868 -45.549 10.447 1.00 58.09 198 ALA A O 1
ATOM 1383 N N . SER A 1 199 ? -26.820 -44.894 9.541 1.00 58.28 199 SER A N 1
ATOM 1384 C CA . SER A 1 199 ? -27.655 -44.981 10.733 1.00 58.28 199 SER A CA 1
ATOM 1385 C C . SER A 1 199 ? -27.878 -46.460 11.049 1.00 58.28 199 SER A C 1
ATOM 1387 O O . SER A 1 199 ? -28.457 -47.188 10.245 1.00 58.28 199 SER A O 1
ATOM 1389 N N . THR A 1 200 ? -27.367 -46.911 12.194 1.00 58.03 200 THR A N 1
ATOM 1390 C CA . THR A 1 200 ? -27.694 -48.228 12.751 1.00 58.03 200 THR A CA 1
ATOM 1391 C C . THR A 1 200 ? -28.734 -48.001 13.842 1.00 58.03 200 THR A C 1
ATOM 1393 O O . THR A 1 200 ? -28.491 -47.223 14.768 1.00 58.03 200 THR A O 1
ATOM 1396 N N . ALA A 1 201 ? -29.897 -48.620 13.653 1.00 59.91 201 ALA A N 1
ATOM 1397 C CA . ALA A 1 201 ? -30.892 -48.888 14.683 1.00 59.91 201 ALA A CA 1
ATOM 1398 C C . ALA A 1 201 ? -30.497 -50.138 15.480 1.00 59.91 201 ALA A C 1
ATOM 1400 O O . ALA A 1 201 ? -29.793 -50.996 14.896 1.00 59.91 201 ALA A O 1
#

Solvent-accessible surface area (backbone atoms only — not comparable to full-atom values): 12754 Å² total; per-residue (Å²): 121,71,69,63,57,53,53,53,53,51,54,54,49,50,53,52,50,51,54,37,51,53,48,35,52,54,22,50,52,48,35,52,59,58,66,48,77,82,74,71,88,82,77,77,88,86,80,76,98,78,78,97,79,77,88,65,78,76,68,59,58,64,56,49,54,53,49,42,50,54,50,34,52,52,23,52,53,52,32,53,50,33,52,52,51,51,53,49,52,56,49,54,51,48,51,54,53,57,52,48,51,48,56,54,50,50,54,53,51,51,52,50,54,49,52,51,50,51,51,50,54,51,50,52,51,54,51,52,51,51,54,52,51,52,53,50,50,53,54,50,51,54,52,57,62,62,67,78,49,96,66,86,80,92,78,84,84,83,85,81,78,74,81,78,81,76,83,75,86,75,80,78,84,67,93,84,76,85,93,84,81,89,88,89,84,83,89,78,89,89,85,76,81,83,82,80,82,82,83,80,132

Organism: NCBI:txid1555241

Mean predicted aligned error: 21.14 Å

InterPro domains:
  IPR009332 Mediator of RNA polymerase II transcription subunit 22 [PF06179] (15-113)
  IPR009332 Mediator of RNA polymerase II transcription subunit 22 [PTHR12434] (60-131)

Secondary structure (DSSP, 8-state):
-HHHHHHHHHHHHHHHHHHHHHHHHHHHHHHHHHHS---------------------TTHHHHHHHHHHHHHHHHHHHHHHHHHHHHHHHHHHHHHHHHHHHHHHHHHHHHHHHHHHHHHHHHHHHHHHHHHHHHHHHHHHHHHHHSS-SS-----------PPPPPP-PPPS------------------PPPPP-----